Protein AF-A0A3R7IC49-F1 (afdb_monomer_lite)

Sequence (212 aa):
MKTRLLNRDTPRKLANRVRDNLGKRVNTLSEIRSRHELPFNGGKGGRMIDGTALDGFPEYIAKQEAVLIGTVENGQLESDAAYYVHSRGEIALGEYDQSEDRFIPKQTVELGSSVMSDTVRALLESGVEVTLSPIGEALSDAVRLSEDDLLGKKQAHVYALREIHGYSRGETATILNVSPSTVDTQLYNARDRKNSAESFVDTLDQIVSDMN

Foldseek 3Di:
DDDPPDPDDDPLRVLVVVLVLLVVLLVLVVVLQVVQPDDPDPDDDADDQCFAWDVGHRCAQVVQLWGFFWWFDPVDPDTWTWIQGLVVLWIFTHDQDPVVSDTDGPGTDDDPGSQVLVRLVVVVVVPTDTDTTLLNSLSVSLVSSPVSVLAPSLLSSLCSCPVRSNHDLVRSCSNRVHDSVSSVVSPVVSVVSSVVSVVVSVVSVVVSVVVD

pLDDT: mean 81.14, std 15.87, range [34.69, 97.31]

Secondary structure (DSSP, 8-state):
----------HHHHHHHHHHHHHHHHHHHHHHHHHT------SS----TTSEETTTEESEEGGGTEEEEEEEE-SSSSEEEEEEETTTTEEEEEEEETTTTEEEEEEEE--S---HHHHHHHHHHTSS-EEEPHHHHHHHHHHHHHHTTSS-HHHHHHHIIIIIS---HHHHHHHTTS-HHHHHHHHHHHHHHHHHHHHHHHHHHHHHHHT-

Structure (mmCIF, N/CA/C/O backbone):
data_AF-A0A3R7IC49-F1
#
_entry.id   AF-A0A3R7IC49-F1
#
loop_
_atom_site.group_PDB
_atom_site.id
_atom_site.type_symbol
_atom_site.label_atom_id
_atom_site.label_alt_id
_atom_site.label_comp_id
_atom_site.label_asym_id
_atom_site.label_entity_id
_atom_site.label_seq_id
_atom_site.pdbx_PDB_ins_code
_atom_site.Cartn_x
_atom_site.Cartn_y
_atom_site.Cartn_z
_atom_site.occupancy
_atom_site.B_iso_or_equiv
_atom_site.auth_seq_id
_atom_site.auth_comp_id
_atom_site.auth_asym_id
_atom_site.auth_atom_id
_atom_site.pdbx_PDB_model_num
ATOM 1 N N . MET A 1 1 ? 51.033 -19.132 -8.016 1.00 35.75 1 MET A N 1
ATOM 2 C CA . MET A 1 1 ? 50.014 -18.107 -8.340 1.00 35.75 1 MET A CA 1
ATOM 3 C C . MET A 1 1 ? 48.867 -18.785 -9.081 1.00 35.75 1 MET A C 1
ATOM 5 O O . MET A 1 1 ? 49.084 -19.254 -10.186 1.00 35.75 1 MET A O 1
ATOM 9 N N . LYS A 1 2 ? 47.686 -18.927 -8.460 1.00 36.06 2 LYS A N 1
ATOM 10 C CA . LYS A 1 2 ? 46.476 -19.445 -9.123 1.00 36.06 2 LYS A CA 1
ATOM 11 C C . LYS A 1 2 ? 45.690 -18.260 -9.680 1.00 36.06 2 LYS A C 1
ATOM 13 O O . LYS A 1 2 ? 45.038 -17.545 -8.925 1.00 36.06 2 LYS A O 1
ATOM 18 N N . THR A 1 3 ? 45.771 -18.044 -10.984 1.00 41.25 3 THR A N 1
ATOM 19 C CA . THR A 1 3 ? 44.903 -17.123 -11.720 1.00 41.25 3 THR A CA 1
ATOM 20 C C . THR A 1 3 ? 43.480 -17.682 -11.676 1.00 41.25 3 THR A C 1
ATOM 22 O O . THR A 1 3 ? 43.198 -18.725 -12.262 1.00 41.25 3 THR A O 1
ATOM 25 N N . ARG A 1 4 ? 42.579 -17.028 -10.932 1.00 40.25 4 ARG A N 1
ATOM 26 C CA . ARG A 1 4 ? 41.138 -17.306 -11.010 1.00 40.25 4 ARG A CA 1
ATOM 27 C C . ARG A 1 4 ? 40.669 -16.905 -12.410 1.00 40.25 4 ARG A C 1
ATOM 29 O O . ARG A 1 4 ? 40.640 -15.720 -12.729 1.00 40.25 4 ARG A O 1
ATOM 36 N N . LEU A 1 5 ? 40.324 -17.887 -13.238 1.00 40.34 5 LEU A N 1
ATOM 37 C CA . LEU A 1 5 ? 39.571 -17.672 -14.470 1.00 40.34 5 LEU A CA 1
ATOM 38 C C . LEU A 1 5 ? 38.201 -17.105 -14.076 1.00 40.34 5 LEU A C 1
ATOM 40 O O . LEU A 1 5 ? 37.352 -17.834 -13.568 1.00 40.34 5 LEU A O 1
ATOM 44 N N . LEU A 1 6 ? 38.003 -15.796 -14.258 1.00 46.06 6 LEU A N 1
ATOM 45 C CA . LEU A 1 6 ? 36.659 -15.228 -14.279 1.00 46.06 6 LEU A CA 1
ATOM 46 C C . LEU A 1 6 ? 35.892 -15.935 -15.395 1.00 46.06 6 LEU A C 1
ATOM 48 O O . LEU A 1 6 ? 36.318 -15.917 -16.550 1.00 46.06 6 LEU A O 1
ATOM 52 N N . ASN A 1 7 ? 34.773 -16.550 -15.032 1.00 47.38 7 ASN A N 1
ATOM 53 C CA . ASN A 1 7 ? 33.815 -17.129 -15.957 1.00 47.38 7 ASN A CA 1
ATOM 54 C C . ASN A 1 7 ? 33.238 -15.984 -16.813 1.00 47.38 7 ASN A C 1
ATOM 56 O O . ASN A 1 7 ? 32.282 -15.321 -16.418 1.00 47.38 7 ASN A O 1
ATOM 60 N N . ARG A 1 8 ? 33.902 -15.650 -17.926 1.00 51.66 8 ARG A N 1
ATOM 61 C CA . ARG A 1 8 ? 33.440 -14.629 -18.869 1.00 51.66 8 ARG A CA 1
ATOM 62 C C . ARG A 1 8 ? 32.312 -15.244 -19.682 1.00 51.66 8 ARG A C 1
ATOM 64 O O . ARG A 1 8 ? 32.563 -15.942 -20.662 1.00 51.66 8 ARG A O 1
ATOM 71 N N . ASP A 1 9 ? 31.074 -15.001 -19.264 1.00 58.50 9 ASP A N 1
ATOM 72 C CA . ASP A 1 9 ? 29.928 -15.233 -20.134 1.00 58.50 9 ASP A CA 1
ATOM 73 C C . ASP A 1 9 ? 30.170 -14.499 -21.461 1.00 58.50 9 ASP A C 1
ATOM 75 O O . ASP A 1 9 ? 30.505 -13.314 -21.486 1.00 58.50 9 ASP A O 1
ATOM 79 N N . THR A 1 10 ? 30.038 -15.212 -22.579 1.00 71.56 10 THR A N 1
ATOM 80 C CA . THR A 1 10 ? 30.044 -14.593 -23.911 1.00 71.56 10 THR A CA 1
ATOM 81 C C . THR A 1 10 ? 28.988 -13.481 -23.955 1.00 71.56 10 THR A C 1
ATOM 83 O O . THR A 1 10 ? 27.918 -13.695 -23.377 1.00 71.56 10 THR A O 1
ATOM 86 N N . PRO A 1 11 ? 29.202 -12.362 -24.674 1.00 69.50 11 PRO A N 1
ATOM 87 C CA . PRO A 1 11 ? 28.242 -11.254 -24.748 1.00 69.50 11 PRO A CA 1
ATOM 88 C C . PRO A 1 11 ? 26.792 -11.697 -25.009 1.00 69.50 11 PRO A C 1
ATOM 90 O O . PRO A 1 11 ? 25.877 -11.202 -24.363 1.00 69.50 11 PRO A O 1
ATOM 93 N N . ARG A 1 12 ? 26.593 -12.729 -25.843 1.00 69.25 12 ARG A N 1
ATOM 94 C CA . ARG A 1 12 ? 25.286 -13.360 -26.108 1.00 69.25 12 ARG A CA 1
ATOM 95 C C . ARG A 1 12 ? 24.639 -14.004 -24.870 1.00 69.25 12 ARG A C 1
ATOM 97 O O . ARG A 1 12 ? 23.450 -13.839 -24.640 1.00 69.25 12 ARG A O 1
ATOM 104 N N . LYS A 1 13 ? 25.411 -14.727 -24.051 1.00 75.12 13 LYS A N 1
ATOM 105 C CA . LYS A 1 13 ? 24.922 -15.344 -22.800 1.00 75.12 13 LYS A CA 1
ATOM 106 C C . LYS A 1 13 ? 24.562 -14.291 -21.757 1.00 75.12 13 LYS A C 1
ATOM 108 O O . LYS A 1 13 ? 23.577 -14.463 -21.047 1.00 75.12 13 LYS A O 1
ATOM 113 N N . LEU A 1 14 ? 25.347 -13.216 -21.678 1.00 74.19 14 LEU A N 1
ATOM 114 C CA . LEU A 1 14 ? 25.054 -12.100 -20.786 1.00 74.19 14 LEU A CA 1
ATOM 115 C C . LEU A 1 14 ? 23.786 -11.361 -21.234 1.00 74.19 14 LEU A C 1
ATOM 117 O O . LEU A 1 14 ? 22.898 -11.166 -20.412 1.00 74.19 14 LEU A O 1
ATOM 121 N N . ALA A 1 15 ? 23.665 -1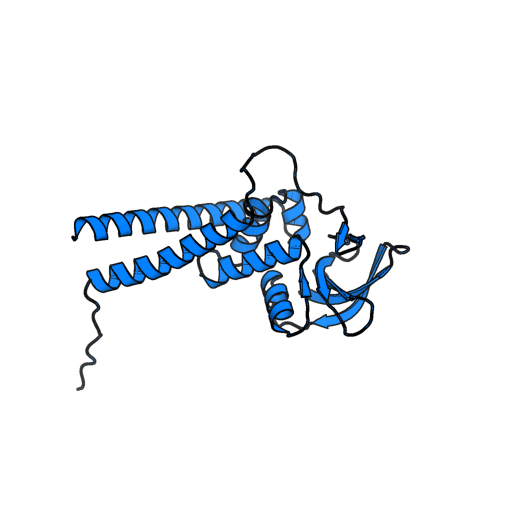1.037 -22.526 1.00 70.69 15 ALA A N 1
ATOM 122 C CA . ALA A 1 15 ? 22.476 -10.403 -23.096 1.00 70.69 15 ALA A CA 1
ATOM 123 C C . ALA A 1 15 ? 21.211 -11.241 -22.856 1.00 70.69 15 ALA A C 1
ATOM 125 O O . ALA A 1 15 ? 20.232 -10.717 -22.335 1.00 70.69 15 ALA A O 1
ATOM 126 N N . ASN A 1 16 ? 21.262 -12.554 -23.111 1.00 75.69 16 ASN A N 1
ATOM 127 C CA . ASN A 1 16 ? 20.138 -13.451 -22.835 1.00 75.69 16 ASN A CA 1
ATOM 128 C C . ASN A 1 16 ? 19.780 -13.489 -21.344 1.00 75.69 16 ASN A C 1
ATOM 130 O O . ASN A 1 16 ? 18.611 -13.393 -21.002 1.00 75.69 16 ASN A O 1
ATOM 134 N N . ARG A 1 17 ? 20.764 -13.567 -20.436 1.00 78.75 17 ARG A N 1
ATOM 135 C CA . ARG A 1 17 ? 20.490 -13.578 -18.988 1.00 78.75 17 ARG A CA 1
ATOM 136 C C . ARG A 1 17 ? 19.849 -12.272 -18.513 1.00 78.75 17 ARG A C 1
ATOM 138 O O . ARG A 1 17 ? 18.953 -12.305 -17.674 1.00 78.75 17 ARG A O 1
ATOM 145 N N . VAL A 1 18 ? 20.328 -11.136 -19.018 1.00 76.12 18 VAL A N 1
ATOM 146 C CA . VAL A 1 18 ? 19.780 -9.812 -18.692 1.00 76.12 18 VAL A CA 1
ATOM 147 C C . VAL A 1 18 ? 18.357 -9.689 -19.236 1.00 76.12 18 VAL A C 1
ATOM 149 O O . VAL A 1 18 ? 17.463 -9.327 -18.476 1.00 76.12 18 VAL A O 1
ATOM 152 N N . ARG A 1 19 ? 18.136 -10.075 -20.498 1.00 78.00 19 ARG A N 1
ATOM 153 C CA . ARG A 1 19 ? 16.814 -10.128 -21.132 1.00 78.00 19 ARG A CA 1
ATOM 154 C C . ARG A 1 19 ? 15.847 -11.000 -20.339 1.00 78.00 19 ARG A C 1
ATOM 156 O O . ARG A 1 19 ? 14.757 -10.554 -20.019 1.00 78.00 19 ARG A O 1
ATOM 163 N N . ASP A 1 20 ? 16.253 -12.209 -19.966 1.00 80.06 20 ASP A N 1
ATOM 164 C CA . ASP A 1 20 ? 15.386 -13.143 -19.248 1.00 80.06 20 ASP A CA 1
ATOM 165 C C . ASP A 1 20 ? 15.043 -12.639 -17.833 1.00 80.06 20 ASP A C 1
ATOM 167 O O . ASP A 1 20 ? 13.954 -12.909 -17.333 1.00 80.06 20 ASP A O 1
ATOM 171 N N . ASN A 1 21 ? 15.945 -11.904 -17.169 1.00 76.69 21 ASN A N 1
ATOM 172 C CA . ASN A 1 21 ? 15.674 -11.325 -15.849 1.00 76.69 21 ASN A CA 1
ATOM 173 C C . ASN A 1 21 ? 14.744 -10.105 -15.951 1.00 76.69 21 ASN A C 1
ATOM 175 O O . ASN A 1 21 ? 13.697 -10.084 -15.314 1.00 76.69 21 ASN A O 1
ATOM 179 N N . LEU A 1 22 ? 15.068 -9.126 -16.800 1.00 73.62 22 LEU A N 1
ATOM 180 C CA . LEU A 1 22 ? 14.220 -7.944 -16.998 1.00 73.62 22 LEU A CA 1
ATOM 181 C C . LEU A 1 22 ? 12.862 -8.288 -17.619 1.00 73.62 22 LEU A C 1
ATOM 183 O O . LEU A 1 22 ? 11.852 -7.742 -17.186 1.00 73.62 22 LEU A O 1
ATOM 187 N N . GLY A 1 23 ? 12.818 -9.235 -18.556 1.00 73.56 23 GLY A N 1
ATOM 188 C CA . GLY A 1 23 ? 11.579 -9.724 -19.157 1.00 73.56 23 GLY A CA 1
ATOM 189 C C . GLY A 1 23 ? 10.636 -10.338 -18.122 1.00 73.56 23 GLY A C 1
ATOM 190 O O . GLY A 1 23 ? 9.445 -10.049 -18.142 1.00 73.56 23 GLY A O 1
ATOM 191 N N . LYS A 1 24 ? 11.155 -11.096 -17.143 1.00 79.00 24 LYS A N 1
ATOM 192 C CA . LYS A 1 24 ? 10.340 -11.581 -16.012 1.00 79.00 24 LYS A CA 1
ATOM 193 C C . LYS A 1 24 ? 9.734 -10.433 -15.208 1.00 79.00 24 LYS A C 1
ATOM 195 O O . LYS A 1 24 ? 8.542 -10.465 -14.937 1.00 79.00 24 LYS A O 1
ATOM 200 N N . ARG A 1 25 ? 10.523 -9.402 -14.893 1.00 75.19 25 ARG A N 1
ATOM 201 C CA . ARG A 1 25 ? 10.068 -8.233 -14.117 1.00 75.19 25 ARG A CA 1
ATOM 202 C C . ARG A 1 25 ? 8.964 -7.454 -14.846 1.00 75.19 25 ARG A C 1
ATOM 204 O O . ARG A 1 25 ? 7.961 -7.072 -14.245 1.00 75.19 25 ARG A O 1
ATOM 211 N N . VAL A 1 26 ? 9.127 -7.239 -16.153 1.00 74.00 26 VAL A N 1
ATOM 212 C CA . VAL A 1 26 ? 8.114 -6.583 -17.004 1.00 74.00 26 VAL A CA 1
ATOM 213 C C . VAL A 1 26 ? 6.862 -7.461 -17.159 1.00 74.00 26 VAL A C 1
ATOM 215 O O . VAL A 1 26 ? 5.738 -6.948 -17.160 1.00 74.00 26 VAL A O 1
ATOM 218 N N . ASN A 1 27 ? 7.021 -8.785 -17.198 1.00 76.56 27 ASN A N 1
ATOM 219 C CA . ASN A 1 27 ? 5.890 -9.710 -17.181 1.00 76.56 27 ASN A CA 1
ATOM 220 C C . ASN A 1 27 ? 5.122 -9.655 -15.856 1.00 76.56 27 ASN A C 1
ATOM 222 O O . ASN A 1 27 ? 3.901 -9.568 -15.907 1.00 76.56 27 ASN A O 1
ATOM 226 N N . THR A 1 28 ? 5.789 -9.594 -14.695 1.00 75.75 28 THR A N 1
ATOM 227 C CA . THR A 1 28 ? 5.118 -9.429 -13.390 1.00 75.75 28 THR A CA 1
ATOM 228 C C . THR A 1 28 ? 4.197 -8.203 -13.385 1.00 75.75 28 THR A C 1
ATOM 230 O O . THR A 1 28 ? 3.047 -8.290 -12.954 1.00 75.75 28 THR A O 1
ATOM 233 N N . LEU A 1 29 ? 4.658 -7.063 -13.919 1.00 70.88 29 LEU A N 1
ATOM 234 C CA . LEU A 1 29 ? 3.824 -5.864 -14.094 1.00 70.88 29 LEU A CA 1
ATOM 235 C C . LEU A 1 29 ? 2.596 -6.131 -14.968 1.00 70.88 29 LEU A C 1
ATOM 237 O O . LEU A 1 29 ? 1.486 -5.713 -14.633 1.00 70.88 29 LEU A O 1
ATOM 241 N N . SER A 1 30 ? 2.809 -6.796 -16.101 1.00 73.50 30 SER A N 1
ATOM 242 C CA . SER A 1 30 ? 1.756 -7.097 -17.070 1.00 73.50 30 SER A CA 1
ATOM 243 C C . SER A 1 30 ? 0.713 -8.053 -16.486 1.00 73.50 30 SER A C 1
ATOM 245 O O . SER A 1 30 ? -0.480 -7.822 -16.655 1.00 73.50 30 SER A O 1
ATOM 247 N N . GLU A 1 31 ? 1.147 -9.064 -15.731 1.00 77.94 31 GLU A N 1
ATOM 248 C CA . GLU A 1 31 ? 0.301 -10.026 -15.016 1.00 77.94 31 GLU A CA 1
ATOM 249 C C . GLU A 1 31 ? -0.491 -9.399 -13.863 1.00 77.94 31 GLU A C 1
ATOM 251 O O . GLU A 1 31 ? -1.629 -9.786 -13.597 1.00 77.94 31 GLU A O 1
ATOM 256 N N . ILE A 1 32 ? 0.101 -8.460 -13.118 1.00 73.88 32 ILE A N 1
ATOM 257 C CA . ILE A 1 32 ? -0.632 -7.722 -12.080 1.00 73.88 32 ILE A CA 1
ATOM 258 C C . ILE A 1 32 ? -1.707 -6.851 -12.736 1.00 73.88 32 ILE A C 1
ATOM 260 O O . ILE A 1 32 ? -2.853 -6.844 -12.291 1.00 73.88 32 ILE A O 1
ATOM 264 N N . ARG A 1 33 ? -1.362 -6.153 -13.823 1.00 65.88 33 ARG A N 1
ATOM 265 C CA . ARG A 1 33 ? -2.292 -5.265 -14.525 1.00 65.88 33 ARG A CA 1
ATOM 266 C C . ARG A 1 33 ? -3.429 -6.023 -15.210 1.00 65.88 33 ARG A C 1
ATOM 268 O O . ARG A 1 33 ? -4.559 -5.552 -15.170 1.00 65.88 33 ARG A O 1
ATOM 275 N N . SER A 1 34 ? -3.149 -7.174 -15.824 1.00 69.25 34 SER A N 1
ATOM 276 C CA . SER A 1 34 ? -4.177 -7.991 -16.481 1.00 69.25 34 SER A CA 1
ATOM 277 C C . SER A 1 34 ? -5.181 -8.573 -15.489 1.00 69.25 34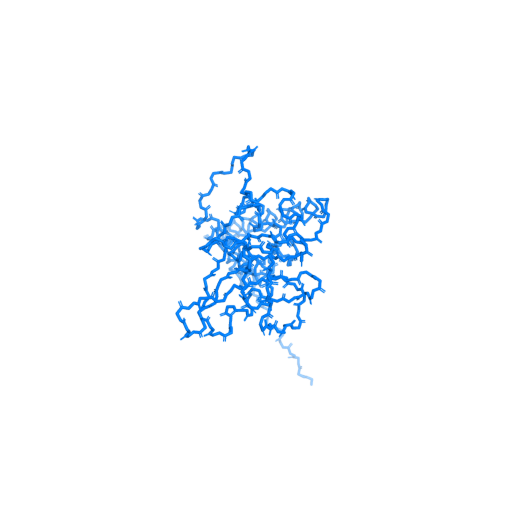 SER A C 1
ATOM 279 O O . SER A 1 34 ? -6.352 -8.692 -15.821 1.00 69.25 34 SER A O 1
ATOM 281 N N . ARG A 1 35 ? -4.759 -8.870 -14.252 1.00 68.69 35 ARG A N 1
ATOM 282 C CA . ARG A 1 35 ? -5.670 -9.301 -13.178 1.00 68.69 35 ARG A CA 1
ATOM 283 C C . ARG A 1 35 ? -6.673 -8.230 -12.754 1.00 68.69 35 ARG A C 1
ATOM 285 O O . ARG A 1 35 ? -7.734 -8.577 -12.254 1.00 68.69 35 ARG A O 1
ATOM 292 N N . HIS A 1 36 ? -6.350 -6.958 -12.962 1.00 61.62 36 HIS A N 1
ATOM 293 C CA . HIS A 1 36 ? -7.128 -5.830 -12.457 1.00 61.62 36 HIS A CA 1
ATOM 294 C C . HIS A 1 36 ? -7.816 -5.038 -13.570 1.00 61.62 36 HIS A C 1
ATOM 296 O O . HIS A 1 36 ? -8.013 -3.850 -13.362 1.00 61.62 36 HIS A O 1
ATOM 302 N N . GLU A 1 37 ? -8.132 -5.647 -14.731 1.00 45.53 37 GLU A N 1
ATOM 303 C CA . GLU A 1 37 ? -8.718 -5.007 -15.932 1.00 45.53 37 GLU A CA 1
ATOM 304 C C . GLU A 1 37 ? -9.521 -3.725 -15.636 1.00 45.53 37 GLU A C 1
ATOM 306 O O . GLU A 1 37 ? -10.741 -3.729 -15.487 1.00 45.53 37 GLU A O 1
ATOM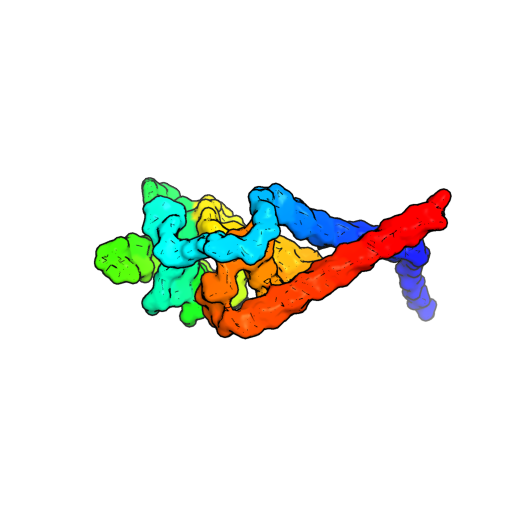 311 N N . LEU A 1 38 ? -8.822 -2.591 -15.583 1.00 45.84 38 LEU A N 1
ATOM 312 C CA . LEU A 1 38 ? -9.428 -1.278 -15.505 1.00 45.84 38 LEU A CA 1
ATOM 313 C C . LEU A 1 38 ? -9.010 -0.538 -16.770 1.00 45.84 38 LEU A C 1
ATOM 315 O O . LEU A 1 38 ? -7.811 -0.301 -16.984 1.00 45.84 38 LEU A O 1
ATOM 319 N N . PRO A 1 39 ? -9.965 -0.173 -17.648 1.00 38.97 39 PRO A N 1
ATOM 320 C CA . PRO A 1 39 ? -9.665 0.751 -18.718 1.00 38.97 39 PRO A CA 1
ATOM 321 C C . PRO A 1 39 ? -9.169 2.037 -18.066 1.00 38.97 39 PRO A C 1
ATOM 323 O O . PRO A 1 39 ? -9.840 2.643 -17.231 1.00 38.97 39 PRO A O 1
ATOM 326 N N . PHE A 1 40 ? -7.954 2.422 -18.438 1.00 39.41 40 PHE A N 1
ATOM 327 C CA . PHE A 1 40 ? -7.307 3.642 -17.996 1.00 39.41 40 PHE A CA 1
ATOM 328 C C . PHE A 1 40 ? -8.111 4.833 -18.532 1.00 39.41 40 PHE A C 1
ATOM 330 O O . PHE A 1 40 ? -7.835 5.351 -19.610 1.00 39.41 40 PHE A O 1
ATOM 337 N N . ASN A 1 41 ? -9.150 5.243 -17.809 1.00 34.94 41 ASN A N 1
ATOM 338 C CA . ASN A 1 41 ? -9.886 6.460 -18.092 1.00 34.94 41 ASN A CA 1
ATOM 339 C C . ASN A 1 41 ? -9.427 7.485 -17.062 1.00 34.94 41 ASN A C 1
ATOM 341 O O . ASN A 1 41 ? -9.728 7.369 -15.877 1.00 34.94 41 ASN A O 1
ATOM 345 N N . GLY A 1 42 ? -8.666 8.485 -17.506 1.00 37.84 42 GLY A N 1
ATOM 346 C CA . GLY A 1 42 ? -8.245 9.632 -16.696 1.00 37.84 42 GLY A CA 1
ATOM 347 C C . GLY A 1 42 ? -9.417 10.540 -16.295 1.00 37.84 42 GLY A C 1
ATOM 348 O O . GLY A 1 42 ? -9.358 11.749 -16.499 1.00 37.84 42 GLY A O 1
ATOM 349 N N . GLY A 1 43 ? -10.497 9.972 -15.754 1.00 34.69 43 GLY A N 1
ATOM 350 C CA . GLY A 1 43 ? -11.773 10.627 -15.509 1.00 34.69 43 GLY A CA 1
ATOM 351 C C . GLY A 1 43 ? -12.376 10.244 -14.159 1.00 34.69 43 GLY A C 1
ATOM 352 O O . GLY A 1 43 ? -13.090 9.261 -14.056 1.00 34.69 43 GLY A O 1
ATOM 353 N N . LYS A 1 44 ? -12.110 11.078 -13.147 1.00 36.38 44 LYS A N 1
ATOM 354 C CA . LYS A 1 44 ? -13.028 11.520 -12.070 1.00 36.38 44 LYS A CA 1
ATOM 355 C C . LYS A 1 44 ? -13.942 10.505 -11.336 1.00 36.38 44 LYS A C 1
ATOM 357 O O . LYS A 1 44 ? -14.936 10.935 -10.762 1.00 36.38 44 LYS A O 1
ATOM 362 N N . GLY A 1 45 ? -13.599 9.224 -11.256 1.00 39.75 45 GLY A N 1
ATOM 363 C CA . GLY A 1 45 ? -14.272 8.256 -10.377 1.00 39.75 45 GLY A CA 1
ATOM 364 C C . GLY A 1 45 ? -13.258 7.482 -9.543 1.00 39.75 45 GLY A C 1
ATOM 365 O O . GLY A 1 45 ? -12.972 6.337 -9.861 1.00 39.75 45 GLY A O 1
ATOM 366 N N . GLY A 1 46 ? -12.645 8.133 -8.550 1.00 47.75 46 GLY A N 1
ATOM 367 C CA . GLY A 1 46 ? -11.754 7.455 -7.602 1.00 47.75 46 GLY A CA 1
ATOM 368 C C . GLY A 1 46 ? -12.551 6.554 -6.658 1.00 47.75 46 GLY A C 1
ATOM 369 O O . GLY A 1 46 ? -13.690 6.875 -6.316 1.00 47.75 46 GLY A O 1
ATOM 370 N N . ARG A 1 47 ? -11.967 5.419 -6.268 1.00 55.09 47 ARG A N 1
ATOM 371 C CA . ARG A 1 47 ? -12.508 4.538 -5.227 1.00 55.09 47 ARG A CA 1
ATOM 372 C C . ARG A 1 47 ? -12.418 5.269 -3.882 1.00 55.09 47 ARG A C 1
ATOM 374 O O . ARG A 1 47 ? -11.310 5.484 -3.404 1.00 55.09 47 ARG A O 1
ATOM 381 N N . MET A 1 48 ? -13.558 5.665 -3.310 1.00 56.41 48 MET A N 1
ATOM 382 C CA . MET A 1 48 ? -13.585 6.478 -2.088 1.00 56.41 48 MET A CA 1
ATOM 383 C C . MET A 1 48 ? -13.101 5.673 -0.877 1.00 56.41 48 MET A C 1
ATOM 385 O O . MET A 1 48 ? -13.656 4.622 -0.577 1.00 56.41 48 MET A O 1
ATOM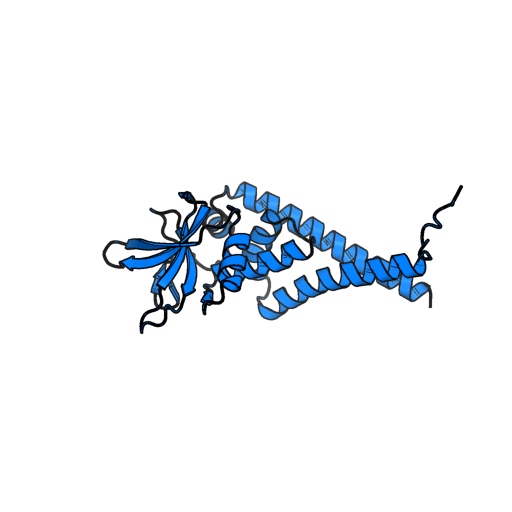 389 N N . ILE A 1 49 ? -12.096 6.185 -0.160 1.00 66.69 49 ILE A N 1
ATOM 390 C CA . ILE A 1 49 ? -11.587 5.570 1.086 1.00 66.69 49 ILE A CA 1
ATOM 391 C C . ILE A 1 49 ? -12.452 5.883 2.320 1.00 66.69 49 ILE A C 1
ATOM 393 O O . ILE A 1 49 ? -12.091 5.502 3.429 1.00 66.69 49 ILE A O 1
ATOM 397 N N . ASP A 1 50 ? -13.553 6.621 2.151 1.00 59.41 50 ASP A N 1
ATOM 398 C CA . ASP A 1 50 ? -14.555 6.867 3.200 1.00 59.41 50 ASP A CA 1
ATOM 399 C C . ASP A 1 50 ? -15.616 5.751 3.275 1.00 59.41 50 ASP A C 1
ATOM 401 O O . ASP A 1 50 ? -16.570 5.844 4.049 1.00 59.41 50 ASP A O 1
ATOM 405 N N . GLY A 1 51 ? -15.450 4.705 2.460 1.00 73.50 51 GLY A N 1
ATOM 406 C CA . GLY A 1 51 ? -16.310 3.537 2.419 1.00 73.50 51 GLY A CA 1
ATOM 407 C C . GLY A 1 51 ? -15.941 2.466 3.443 1.00 73.50 51 GLY A C 1
ATOM 408 O O . GLY A 1 51 ? -15.007 2.586 4.243 1.00 73.50 51 GLY A O 1
ATOM 409 N N . THR A 1 52 ? -16.702 1.378 3.389 1.00 79.44 52 THR A N 1
ATOM 410 C CA . THR A 1 52 ? -16.439 0.164 4.151 1.00 79.44 52 THR A CA 1
ATOM 411 C C . THR A 1 52 ? -16.072 -0.987 3.218 1.00 79.44 52 THR A C 1
ATOM 413 O O . THR A 1 52 ? -16.572 -1.086 2.097 1.00 79.44 52 THR A O 1
ATOM 416 N N . ALA A 1 53 ? -15.209 -1.877 3.696 1.00 81.06 53 ALA A N 1
ATOM 417 C CA . ALA A 1 53 ? -14.825 -3.119 3.041 1.00 81.06 53 ALA A CA 1
ATOM 418 C C . ALA A 1 53 ? -14.938 -4.283 4.034 1.00 81.06 53 ALA A C 1
ATOM 420 O O . ALA A 1 53 ? -15.058 -4.052 5.233 1.00 81.06 53 ALA A O 1
ATOM 421 N N . LEU A 1 54 ? -14.913 -5.521 3.522 1.00 81.25 54 LEU A N 1
ATOM 422 C CA . LEU A 1 54 ? -14.919 -6.764 4.310 1.00 81.25 54 LEU A CA 1
ATOM 423 C C . LEU A 1 54 ? -15.945 -6.736 5.456 1.00 81.25 54 LEU A C 1
ATOM 425 O O . LEU A 1 54 ? -15.599 -6.502 6.604 1.00 81.25 54 LEU A O 1
ATOM 429 N N . ASP A 1 55 ? -17.223 -6.917 5.128 1.00 76.81 55 ASP A N 1
ATOM 430 C CA . ASP A 1 55 ? -18.313 -6.973 6.117 1.00 76.81 55 ASP A CA 1
ATOM 431 C C . ASP A 1 55 ? -18.538 -5.690 6.938 1.00 76.81 55 ASP A C 1
ATOM 433 O O . ASP A 1 55 ? -19.144 -5.705 8.008 1.00 76.81 55 ASP A O 1
ATOM 437 N N . GLY A 1 56 ? -18.142 -4.537 6.392 1.00 82.00 56 GLY A N 1
ATOM 438 C CA . GLY A 1 56 ? -18.528 -3.231 6.931 1.00 82.00 56 GLY A CA 1
ATOM 439 C C . GLY A 1 56 ? -17.452 -2.529 7.759 1.00 82.00 56 GLY A C 1
ATOM 440 O O . GLY A 1 56 ? -17.752 -1.513 8.386 1.00 82.00 56 GLY A O 1
ATOM 441 N N . PHE A 1 57 ? -16.208 -3.010 7.739 1.00 88.56 57 PHE A N 1
ATOM 442 C CA . PHE A 1 57 ? -15.083 -2.316 8.362 1.00 88.56 57 PHE A CA 1
ATOM 443 C C . PHE A 1 57 ? -14.681 -1.069 7.556 1.00 88.56 57 PHE A C 1
ATOM 445 O O . PHE A 1 57 ? -14.533 -1.160 6.336 1.00 88.56 57 PHE A O 1
ATOM 452 N N . PRO A 1 58 ? -14.477 0.103 8.186 1.00 91.44 58 PRO A N 1
ATOM 453 C CA . PRO A 1 58 ? -14.007 1.291 7.476 1.00 91.44 58 PRO A CA 1
ATOM 454 C C . PRO A 1 58 ? -12.639 1.063 6.842 1.00 91.44 58 PRO A C 1
ATOM 456 O O . PRO A 1 58 ? -11.720 0.587 7.509 1.00 91.44 58 PRO A O 1
ATOM 459 N N . GLU A 1 59 ? -12.458 1.468 5.587 1.00 92.25 59 GLU A N 1
ATOM 460 C CA . GLU A 1 59 ? -11.148 1.351 4.934 1.00 92.25 59 GLU A CA 1
ATOM 461 C C . GLU A 1 59 ? -10.080 2.239 5.599 1.00 92.25 59 GLU A C 1
ATOM 463 O O . GLU A 1 59 ? -8.895 1.892 5.621 1.00 92.25 59 GLU A O 1
ATOM 468 N N . TYR A 1 60 ? -10.502 3.358 6.197 1.00 93.44 60 TYR A N 1
ATOM 469 C CA . TYR A 1 60 ? -9.636 4.283 6.919 1.00 93.44 60 TYR A CA 1
ATOM 470 C C . TYR A 1 60 ? -10.315 4.872 8.163 1.00 93.44 60 TYR A C 1
ATOM 472 O O . TYR A 1 60 ? -11.419 5.406 8.089 1.00 93.44 60 TYR A O 1
ATOM 480 N N . ILE A 1 61 ? -9.615 4.851 9.302 1.00 93.50 61 ILE A N 1
ATOM 481 C CA . ILE A 1 61 ? -10.063 5.458 10.564 1.00 93.50 61 ILE A CA 1
ATOM 482 C C . ILE A 1 61 ? -9.182 6.671 10.860 1.00 93.50 61 ILE A C 1
ATOM 484 O O . ILE A 1 61 ? -8.077 6.551 11.395 1.00 93.50 61 ILE A O 1
ATOM 488 N N . ALA A 1 62 ? -9.689 7.861 10.535 1.00 90.62 62 ALA A N 1
ATOM 489 C CA . ALA A 1 62 ? -8.920 9.106 10.580 1.00 90.62 62 ALA A CA 1
ATOM 490 C C . ALA A 1 62 ? -8.349 9.429 11.967 1.00 90.62 62 ALA A C 1
ATOM 492 O O . ALA A 1 62 ? -7.184 9.798 12.084 1.00 90.62 62 ALA A O 1
ATOM 493 N N . LYS A 1 63 ? -9.138 9.236 13.033 1.00 91.25 63 LYS A N 1
ATOM 494 C CA . LYS A 1 63 ? -8.710 9.518 14.419 1.00 91.25 63 LYS A CA 1
ATOM 495 C C . LYS A 1 63 ? -7.520 8.668 14.868 1.00 91.25 63 LYS A C 1
ATOM 497 O O . LYS A 1 63 ? -6.834 9.039 15.815 1.00 91.25 63 LYS A O 1
ATOM 502 N N . GLN A 1 64 ? -7.318 7.517 14.231 1.00 93.12 64 GLN A N 1
ATOM 503 C CA . GLN A 1 64 ? -6.279 6.551 14.582 1.00 93.12 64 GLN A CA 1
ATOM 504 C C . GLN A 1 64 ? -5.212 6.419 13.494 1.00 93.12 64 GLN A C 1
ATOM 506 O O . GLN A 1 64 ? -4.273 5.648 13.678 1.00 93.12 64 GLN A O 1
ATOM 511 N N . GLU A 1 65 ? -5.353 7.148 12.381 1.00 93.44 65 GLU A N 1
ATOM 512 C CA . GLU A 1 65 ? -4.531 6.992 11.178 1.00 93.44 65 GLU A CA 1
ATOM 513 C C . GLU A 1 65 ? -4.385 5.509 10.793 1.00 93.44 65 GLU A C 1
ATOM 515 O O . GLU A 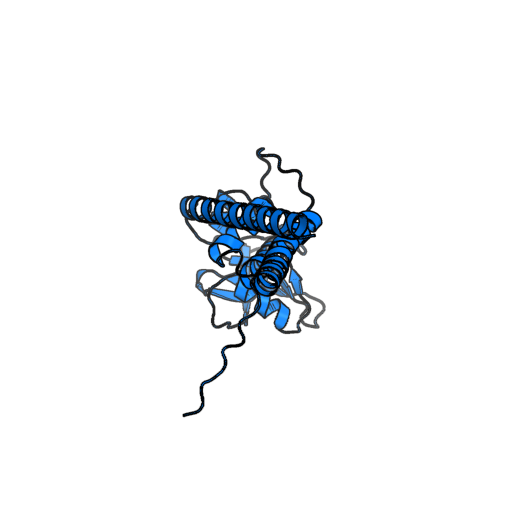1 65 ? -3.290 5.024 10.498 1.00 93.44 65 GLU A O 1
ATOM 520 N N . ALA A 1 66 ? -5.493 4.769 10.882 1.00 94.75 66 ALA A N 1
ATOM 521 C CA . ALA A 1 66 ? -5.505 3.326 10.709 1.00 94.75 66 ALA A CA 1
ATOM 522 C C . ALA A 1 66 ? -6.085 2.964 9.342 1.00 94.75 66 ALA A C 1
ATOM 524 O O . ALA A 1 66 ? -7.135 3.475 8.962 1.00 94.75 66 ALA A O 1
ATOM 525 N N . VAL A 1 67 ? -5.403 2.084 8.617 1.00 95.62 67 VAL A N 1
ATOM 526 C CA . VAL A 1 67 ? -5.777 1.631 7.274 1.00 95.62 67 VAL A CA 1
ATOM 527 C C . VAL A 1 67 ? -6.124 0.153 7.329 1.00 95.62 67 VAL A C 1
ATOM 529 O O . VAL A 1 67 ? -5.303 -0.645 7.785 1.00 95.62 67 VAL A O 1
ATOM 532 N N . LEU A 1 68 ? -7.316 -0.220 6.867 1.00 95.12 68 LEU A N 1
ATOM 533 C CA . LEU A 1 68 ? -7.741 -1.616 6.839 1.00 95.12 68 LEU A CA 1
ATOM 534 C C . LEU A 1 68 ? -6.894 -2.385 5.824 1.00 95.12 68 LEU A C 1
ATOM 536 O O . LEU A 1 68 ? -6.929 -2.097 4.628 1.00 95.12 68 LEU A O 1
ATOM 540 N N . ILE A 1 69 ? -6.159 -3.389 6.290 1.00 94.88 69 ILE A N 1
ATOM 541 C CA . ILE A 1 69 ? -5.374 -4.299 5.450 1.00 94.88 69 ILE A CA 1
ATOM 542 C C . ILE A 1 69 ? -6.184 -5.538 5.083 1.00 94.88 69 ILE A C 1
ATOM 544 O O . ILE A 1 69 ? -6.062 -6.042 3.971 1.00 94.88 69 ILE A O 1
ATOM 548 N N . GLY A 1 70 ? -7.017 -6.031 5.993 1.00 93.69 70 GLY A N 1
ATOM 549 C CA . GLY A 1 70 ? -7.785 -7.247 5.771 1.00 93.69 70 GLY A CA 1
ATOM 550 C C . GLY A 1 70 ? -8.509 -7.716 7.020 1.00 93.69 70 GLY A C 1
ATOM 551 O O . GLY A 1 70 ? -8.576 -6.995 8.015 1.00 93.69 70 GLY A O 1
ATOM 552 N N . THR A 1 71 ? -9.005 -8.940 6.974 1.00 93.06 71 THR A N 1
ATOM 553 C CA . THR A 1 71 ? -9.521 -9.680 8.122 1.00 93.06 71 THR A CA 1
ATOM 554 C C . THR A 1 71 ? -8.743 -10.975 8.291 1.00 93.06 71 THR A C 1
ATOM 556 O O . THR A 1 71 ? -8.194 -11.520 7.332 1.00 93.06 71 THR A O 1
ATOM 559 N N . VAL A 1 72 ? -8.659 -11.438 9.531 1.00 89.75 72 VAL A N 1
ATOM 560 C CA . VAL A 1 72 ? -7.929 -12.642 9.917 1.00 89.75 72 VAL A CA 1
ATOM 561 C C . VAL A 1 72 ? -8.898 -13.586 10.609 1.00 89.75 72 VAL A C 1
ATOM 563 O O . VAL A 1 72 ? -9.560 -13.198 11.575 1.00 89.75 72 VAL A O 1
ATOM 566 N N . GLU A 1 73 ? -8.985 -14.827 10.138 1.00 83.56 73 GLU A N 1
ATOM 567 C CA . GLU A 1 73 ? -9.773 -15.845 10.831 1.00 83.56 73 GLU A CA 1
ATOM 568 C C . GLU A 1 73 ? -9.023 -16.324 12.075 1.00 83.56 73 GLU A C 1
ATOM 570 O O . GLU A 1 73 ? -7.926 -16.876 11.985 1.00 83.56 73 GLU A O 1
ATOM 575 N N . ASN A 1 74 ? -9.610 -16.129 13.258 1.00 67.38 74 ASN A N 1
ATOM 576 C CA . ASN A 1 74 ? -8.947 -16.447 14.527 1.00 67.38 74 ASN A CA 1
ATOM 577 C C . ASN A 1 74 ? -9.447 -17.760 15.164 1.00 67.38 74 ASN A C 1
ATOM 579 O O . ASN A 1 74 ? -9.494 -17.905 16.385 1.00 67.38 74 ASN A O 1
ATOM 583 N N . GLY A 1 75 ? -9.895 -18.721 14.345 1.00 60.56 75 GLY A N 1
ATOM 584 C CA . GLY A 1 75 ? -10.434 -20.016 14.798 1.00 60.56 75 GLY A CA 1
ATOM 585 C C . GLY A 1 75 ? -11.729 -19.936 15.629 1.00 60.56 75 GLY A C 1
ATOM 586 O O . GLY A 1 75 ? -12.253 -20.966 16.055 1.00 60.56 75 GLY A O 1
ATOM 587 N N . GLN A 1 76 ? -12.247 -18.728 15.861 1.00 56.56 76 GLN A N 1
ATOM 588 C CA . GLN A 1 76 ? -13.568 -18.434 16.410 1.00 56.56 76 GLN A CA 1
ATOM 589 C C . GLN A 1 76 ? -14.524 -18.053 15.268 1.00 56.56 76 GLN A C 1
ATOM 591 O O . GLN A 1 76 ? -14.087 -17.790 14.154 1.00 56.56 76 GLN A O 1
ATOM 596 N N . LEU A 1 77 ? -15.834 -18.031 15.536 1.00 55.00 77 LEU A N 1
ATOM 597 C CA . LEU A 1 77 ? -16.875 -17.703 14.543 1.00 55.00 77 LEU A CA 1
ATOM 598 C C . LEU A 1 77 ? -16.819 -16.249 14.022 1.00 55.00 77 LEU A C 1
ATOM 600 O O . LEU A 1 77 ? -17.623 -15.894 13.166 1.00 55.00 77 LEU A O 1
ATOM 604 N N . GLU A 1 78 ? -15.906 -15.421 14.533 1.00 66.19 78 GLU A N 1
ATOM 605 C CA . GLU A 1 78 ? -15.732 -14.017 14.158 1.00 66.19 78 GLU A CA 1
ATOM 606 C C . GLU A 1 78 ? -14.293 -13.767 13.684 1.00 66.19 78 GLU A C 1
ATOM 608 O O . GLU A 1 78 ? -13.330 -14.256 14.283 1.00 66.19 78 GLU A O 1
ATOM 613 N N . SER A 1 79 ? -14.153 -13.014 12.591 1.00 79.62 79 SER A N 1
ATOM 614 C CA . SER A 1 79 ? -12.862 -12.594 12.045 1.00 79.62 79 SER A CA 1
ATOM 615 C C . SER A 1 79 ? -12.387 -11.299 12.703 1.00 79.62 79 SER A C 1
ATOM 617 O O . SER A 1 79 ? -13.147 -10.330 12.763 1.00 79.62 79 SER A O 1
ATOM 619 N N . ASP A 1 80 ? -11.122 -11.241 13.122 1.00 90.12 80 ASP A N 1
ATOM 620 C CA . ASP A 1 80 ? -10.520 -10.000 13.614 1.00 90.12 80 ASP A CA 1
ATOM 621 C C . ASP A 1 80 ? -10.153 -9.091 12.429 1.00 90.12 80 ASP A C 1
ATOM 623 O O . ASP A 1 80 ? -9.631 -9.545 11.407 1.00 90.12 80 ASP A O 1
ATOM 627 N N . ALA A 1 81 ? -10.377 -7.785 12.569 1.00 92.62 81 ALA A N 1
ATOM 628 C CA . ALA A 1 81 ? -9.933 -6.799 11.593 1.00 92.62 81 ALA A CA 1
ATOM 629 C C . ALA A 1 81 ? -8.431 -6.531 11.753 1.00 92.62 81 ALA A C 1
ATOM 631 O O . ALA A 1 81 ? -7.939 -6.300 12.861 1.00 92.62 81 ALA A O 1
ATOM 632 N N . ALA A 1 82 ? -7.707 -6.518 10.636 1.00 93.88 82 ALA A N 1
ATOM 633 C CA . ALA A 1 82 ? -6.291 -6.189 10.567 1.00 93.88 82 ALA A CA 1
ATOM 634 C C . ALA A 1 82 ? -6.107 -4.762 10.050 1.00 93.88 82 ALA A C 1
ATOM 636 O O . ALA A 1 82 ? -6.267 -4.495 8.857 1.00 93.88 82 ALA A O 1
ATOM 637 N N . TYR A 1 83 ? -5.717 -3.849 10.936 1.00 94.88 83 TYR A N 1
ATOM 638 C CA . TYR A 1 83 ? -5.431 -2.459 10.592 1.00 94.88 83 TYR A CA 1
ATOM 639 C C . TYR A 1 83 ? -3.940 -2.162 10.687 1.00 94.88 83 TYR A C 1
ATOM 641 O O . TYR A 1 83 ? -3.312 -2.423 11.710 1.00 94.88 83 TYR A O 1
ATOM 649 N N . TYR A 1 84 ? -3.379 -1.531 9.656 1.00 94.62 84 TYR A N 1
ATOM 650 C CA . TYR A 1 84 ? -2.087 -0.868 9.766 1.00 94.62 84 TYR A CA 1
ATOM 651 C C . TYR A 1 84 ? -2.269 0.485 10.448 1.00 94.62 84 TYR A C 1
ATOM 653 O O . TYR A 1 84 ? -3.006 1.333 9.947 1.00 94.62 84 TYR A O 1
ATOM 661 N N . VAL A 1 85 ? -1.588 0.705 11.570 1.00 93.38 85 VAL A N 1
ATOM 662 C CA . VAL A 1 85 ? -1.697 1.939 12.357 1.00 93.38 85 VAL A CA 1
ATOM 663 C C . VAL A 1 85 ? -0.433 2.771 12.161 1.00 93.38 85 VAL A C 1
ATOM 665 O O . VAL A 1 85 ? 0.632 2.414 12.668 1.00 93.38 85 VAL A O 1
ATOM 668 N N . HIS A 1 86 ? -0.540 3.905 11.460 1.00 91.94 86 HIS A N 1
ATOM 669 C CA . HIS A 1 86 ? 0.626 4.724 11.082 1.00 91.94 86 HIS A CA 1
ATOM 670 C C . HIS A 1 86 ? 1.464 5.189 12.270 1.00 91.94 86 HIS A C 1
ATOM 672 O O . HIS A 1 86 ? 2.689 5.099 12.225 1.00 91.94 86 HIS A O 1
ATOM 678 N N . SER A 1 87 ? 0.817 5.613 13.357 1.00 88.69 87 SER A N 1
ATOM 679 C CA . SER A 1 87 ? 1.503 6.049 14.582 1.00 88.69 87 SER A CA 1
ATOM 680 C C . SER A 1 87 ? 2.352 4.957 15.246 1.00 88.69 87 SER A C 1
ATOM 682 O O . SER A 1 87 ? 3.274 5.276 15.996 1.00 88.69 87 SER A O 1
ATOM 684 N N . ARG A 1 88 ? 2.059 3.681 14.967 1.00 87.25 88 ARG A N 1
ATOM 685 C CA . ARG A 1 88 ? 2.798 2.522 15.485 1.00 87.25 88 ARG A CA 1
ATOM 686 C C . ARG A 1 88 ? 3.747 1.914 14.456 1.00 87.25 88 ARG A C 1
ATOM 688 O O . ARG A 1 88 ? 4.729 1.287 14.829 1.00 87.25 88 ARG A O 1
ATOM 695 N N . GLY A 1 89 ? 3.473 2.118 13.169 1.00 89.44 89 GLY A N 1
ATOM 696 C CA . GLY A 1 89 ? 4.251 1.527 12.085 1.00 89.44 89 GLY A CA 1
ATOM 697 C C . GLY A 1 89 ? 4.052 0.016 11.941 1.00 89.44 89 GLY A C 1
ATOM 698 O O . GLY A 1 89 ? 4.938 -0.657 11.425 1.00 89.44 89 GLY A O 1
ATOM 699 N N . GLU A 1 90 ? 2.924 -0.524 12.406 1.00 90.31 90 GLU A N 1
ATOM 700 C CA . GLU A 1 90 ? 2.669 -1.967 12.488 1.00 90.31 90 GLU A CA 1
ATOM 701 C C . GLU A 1 90 ? 1.204 -2.309 12.184 1.00 90.31 90 GLU A C 1
ATOM 703 O O . GLU A 1 90 ? 0.330 -1.435 12.194 1.00 90.31 90 GLU A O 1
ATOM 708 N N . ILE A 1 91 ? 0.938 -3.594 11.927 1.00 91.25 91 ILE A N 1
ATOM 709 C CA . ILE A 1 91 ? -0.427 -4.124 11.831 1.00 91.25 91 ILE A CA 1
ATOM 710 C C . ILE A 1 91 ? -0.888 -4.560 13.219 1.00 91.25 91 ILE A C 1
ATOM 712 O O . ILE A 1 91 ? -0.191 -5.293 13.920 1.00 91.25 91 ILE A O 1
ATOM 716 N N . ALA A 1 92 ? -2.089 -4.139 13.592 1.00 92.25 92 ALA A N 1
ATOM 717 C CA . ALA A 1 92 ? -2.787 -4.602 14.775 1.00 92.25 92 ALA A CA 1
ATOM 718 C C . ALA A 1 92 ? -4.055 -5.363 14.372 1.00 92.25 92 ALA A C 1
ATOM 720 O O . ALA A 1 92 ? -4.768 -4.954 13.455 1.00 92.25 92 ALA A O 1
ATOM 721 N N . LEU A 1 93 ? -4.319 -6.460 15.078 1.00 91.94 93 LEU A N 1
ATOM 722 C CA . LEU A 1 93 ? -5.519 -7.280 14.955 1.00 91.94 93 LEU A CA 1
ATOM 723 C C . LEU A 1 93 ? -6.475 -6.938 16.095 1.00 91.94 93 LEU A C 1
ATOM 725 O O . LEU A 1 93 ? -6.041 -6.778 17.242 1.00 91.94 93 LEU A O 1
ATOM 729 N N . GLY A 1 94 ? -7.763 -6.817 15.804 1.00 91.44 94 GLY A N 1
ATOM 730 C CA . GLY A 1 94 ? -8.756 -6.548 16.834 1.00 91.44 94 GLY A CA 1
ATOM 731 C C . GLY A 1 94 ? -10.160 -6.327 16.300 1.00 91.44 94 GLY A C 1
ATOM 732 O O . GLY A 1 94 ? -10.490 -6.707 15.182 1.00 91.44 94 GLY A O 1
ATOM 733 N N . GLU A 1 95 ? -10.978 -5.682 17.120 1.00 91.31 95 GLU A N 1
ATOM 734 C CA . GLU A 1 95 ? -12.380 -5.397 16.817 1.00 91.31 95 GLU A CA 1
ATOM 735 C C . GLU A 1 95 ? -12.572 -3.940 16.407 1.00 91.31 95 GLU A C 1
ATOM 737 O O . GLU A 1 95 ? -11.833 -3.046 16.830 1.00 91.31 95 GLU A O 1
ATOM 742 N N . TYR A 1 96 ? -13.609 -3.694 15.612 1.00 89.69 96 TYR A N 1
ATOM 743 C CA . TYR A 1 96 ? -14.073 -2.351 15.301 1.00 89.69 96 TYR A CA 1
ATOM 744 C C . TYR A 1 96 ? -15.428 -2.097 15.965 1.00 89.69 96 TYR A C 1
ATOM 746 O O . TYR A 1 96 ? -16.414 -2.769 15.664 1.00 89.69 96 TYR A O 1
ATOM 754 N N . ASP A 1 97 ? -15.476 -1.103 16.849 1.00 88.94 97 ASP A N 1
ATOM 755 C CA . ASP A 1 97 ? -16.706 -0.618 17.460 1.00 88.94 97 ASP A CA 1
ATOM 756 C C . ASP A 1 97 ? -17.346 0.436 16.548 1.00 88.94 97 ASP A C 1
ATOM 758 O O . ASP A 1 97 ? -16.892 1.583 16.459 1.00 88.94 97 ASP A O 1
ATOM 762 N N . GLN A 1 98 ? -18.426 0.041 15.869 1.00 85.12 98 GLN A N 1
ATOM 763 C CA . GLN A 1 98 ? -19.192 0.924 14.986 1.00 85.12 98 GLN A CA 1
ATOM 764 C C . GLN A 1 98 ? -19.864 2.085 15.734 1.00 85.12 98 GLN A C 1
ATOM 766 O O . GLN A 1 98 ? -20.107 3.130 15.134 1.00 85.12 98 GLN A O 1
ATOM 771 N N . SER A 1 99 ? -20.185 1.918 17.021 1.00 85.50 99 SER A N 1
ATOM 772 C CA . SER A 1 99 ? -20.871 2.942 17.817 1.00 85.50 99 SER A CA 1
ATOM 773 C C . SER A 1 99 ? -19.931 4.068 18.245 1.00 85.50 99 SER A C 1
ATOM 775 O O . SER A 1 99 ? -20.336 5.232 18.284 1.00 85.50 99 SER A O 1
ATOM 777 N N . GLU A 1 100 ? -18.666 3.734 18.507 1.00 85.81 100 GLU A N 1
ATOM 778 C CA . GLU A 1 100 ? -17.622 4.695 18.870 1.00 85.81 100 GLU A CA 1
ATOM 779 C C . GLU A 1 100 ? -16.786 5.175 17.673 1.00 85.81 100 GLU A C 1
ATOM 781 O O . GLU A 1 100 ? -15.985 6.105 17.826 1.00 85.81 100 GLU A O 1
ATOM 786 N N . ASP A 1 101 ? -16.978 4.578 16.489 1.00 84.94 101 ASP A N 1
ATOM 787 C CA . ASP A 1 101 ? -16.149 4.817 15.301 1.00 84.94 101 ASP A CA 1
ATOM 788 C C . ASP A 1 101 ? -14.661 4.594 15.632 1.00 84.94 101 ASP A C 1
ATOM 790 O O . ASP A 1 101 ? -13.802 5.476 15.491 1.00 84.94 101 ASP A O 1
ATOM 794 N N . ARG A 1 102 ? -14.377 3.422 16.220 1.00 91.94 102 ARG A N 1
ATOM 795 C CA . ARG A 1 102 ? -13.097 3.146 16.876 1.00 91.94 102 ARG A CA 1
ATOM 796 C C . ARG A 1 102 ? -12.639 1.706 16.704 1.00 91.94 102 ARG A C 1
ATOM 798 O O . ARG A 1 102 ? -13.352 0.760 17.012 1.00 91.94 102 ARG A O 1
ATOM 805 N N . PHE A 1 103 ? -11.377 1.549 16.324 1.00 93.12 103 PHE A N 1
ATOM 806 C CA . PHE A 1 103 ? -10.683 0.268 16.339 1.00 93.12 103 PHE A CA 1
ATOM 807 C C . PHE A 1 103 ? -10.021 0.002 17.697 1.00 93.12 103 PHE A C 1
ATOM 809 O O . PHE A 1 103 ? -9.275 0.843 18.221 1.00 93.12 103 PHE A O 1
ATOM 816 N N . ILE A 1 104 ? -10.273 -1.185 18.248 1.00 92.25 104 ILE A N 1
ATOM 817 C CA . ILE A 1 104 ? -9.776 -1.658 19.539 1.00 92.25 104 ILE A CA 1
ATOM 818 C C . ILE A 1 104 ? -8.778 -2.800 19.280 1.00 92.25 104 ILE A C 1
ATOM 820 O O . ILE A 1 104 ? -9.186 -3.939 19.043 1.00 92.25 104 ILE A O 1
ATOM 824 N N . PRO A 1 105 ? -7.460 -2.523 19.317 1.00 90.62 105 PRO A N 1
ATOM 825 C CA . PRO A 1 105 ? -6.446 -3.536 19.053 1.00 90.62 105 PRO A CA 1
ATOM 826 C C . PRO A 1 105 ? -6.380 -4.556 20.197 1.00 90.62 105 PRO A C 1
ATOM 828 O O . PRO A 1 105 ? -6.252 -4.175 21.363 1.00 90.62 105 PRO A O 1
ATOM 831 N N . LYS A 1 106 ? -6.404 -5.845 19.853 1.00 89.31 106 LYS A N 1
ATOM 832 C CA . LYS A 1 106 ? -6.220 -6.980 20.773 1.00 89.31 106 LYS A CA 1
ATOM 833 C C . LYS A 1 106 ? -4.794 -7.520 20.734 1.00 89.31 106 LYS A C 1
ATOM 835 O O . LYS A 1 106 ? -4.231 -7.865 21.769 1.00 89.31 106 LYS A O 1
ATOM 840 N N . GLN A 1 107 ? -4.215 -7.580 19.537 1.00 85.38 107 GLN A N 1
ATOM 841 C CA . GLN A 1 107 ? -2.884 -8.118 19.279 1.00 85.38 107 GLN A CA 1
ATOM 842 C C . GLN A 1 107 ? -2.143 -7.222 18.286 1.00 85.38 107 GLN A C 1
ATOM 844 O O . GLN A 1 107 ? -2.749 -6.632 17.395 1.00 85.38 107 GLN A O 1
ATOM 849 N N . THR A 1 108 ? -0.825 -7.127 18.426 1.00 79.44 108 THR A N 1
ATOM 850 C CA . THR A 1 108 ? 0.049 -6.469 17.452 1.00 79.44 108 THR A CA 1
ATOM 851 C C . THR A 1 108 ? 0.916 -7.505 16.754 1.00 79.44 108 THR A C 1
ATOM 853 O O . THR A 1 108 ? 1.362 -8.483 17.358 1.00 79.44 108 THR A O 1
ATOM 856 N N . VAL A 1 109 ? 1.136 -7.296 15.461 1.00 70.94 109 VAL A N 1
ATOM 857 C CA . VAL A 1 109 ? 2.081 -8.067 14.661 1.00 70.94 109 VAL A CA 1
ATOM 858 C C . VAL A 1 109 ? 3.351 -7.224 14.570 1.00 70.94 109 VAL A C 1
ATOM 860 O O . VAL A 1 109 ? 3.481 -6.376 13.687 1.00 70.94 109 VAL A O 1
ATOM 863 N N . GLU A 1 110 ? 4.260 -7.405 15.535 1.00 65.19 110 GLU A N 1
ATOM 864 C CA . GLU A 1 110 ? 5.541 -6.692 15.555 1.00 65.19 110 GLU A CA 1
ATOM 865 C C . GLU A 1 110 ? 6.414 -7.156 14.391 1.00 65.19 110 GLU A C 1
ATOM 867 O O . GLU A 1 110 ? 6.852 -8.307 14.314 1.00 65.19 110 GLU A O 1
ATOM 872 N N . LEU A 1 111 ? 6.687 -6.236 13.474 1.00 63.34 111 LEU A N 1
ATOM 873 C CA . LEU A 1 111 ? 7.500 -6.492 12.299 1.00 63.34 111 LEU A CA 1
ATOM 874 C C . LEU A 1 111 ? 8.563 -5.410 12.237 1.00 63.34 111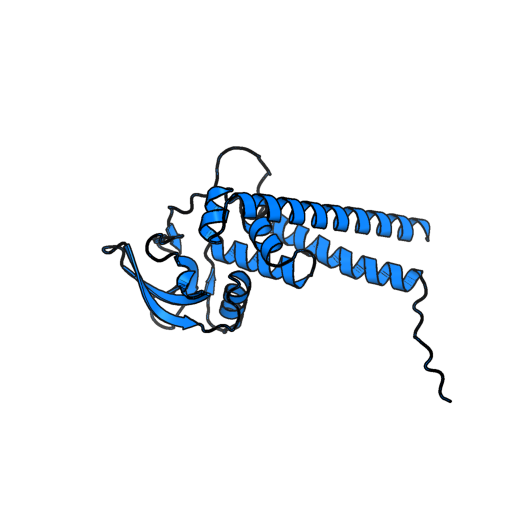 LEU A C 1
ATOM 876 O O . LEU A 1 111 ? 8.257 -4.224 12.296 1.00 63.34 111 LEU A O 1
ATOM 880 N N . GLY A 1 112 ? 9.830 -5.806 12.115 1.00 57.97 112 GLY A N 1
ATOM 881 C CA . GLY A 1 112 ? 10.986 -4.898 12.134 1.00 57.97 112 GLY A CA 1
ATOM 882 C C . GLY A 1 112 ? 11.081 -3.914 10.954 1.00 57.97 112 GLY A C 1
ATOM 883 O O . GLY A 1 112 ? 12.173 -3.430 10.663 1.00 57.97 112 GLY A O 1
ATOM 884 N N . SER A 1 113 ? 9.979 -3.644 10.247 1.00 68.50 113 SER A N 1
ATOM 885 C CA . SER A 1 113 ? 9.864 -2.685 9.151 1.00 68.50 113 SER A CA 1
ATOM 886 C C . SER A 1 113 ? 8.577 -1.873 9.290 1.00 68.50 113 SER A C 1
ATOM 888 O O . SER A 1 113 ? 7.487 -2.432 9.314 1.00 68.50 113 SER A O 1
ATOM 890 N N . SER A 1 114 ? 8.705 -0.546 9.277 1.00 76.00 114 SER A N 1
ATOM 891 C CA . SER A 1 114 ? 7.581 0.402 9.250 1.00 76.00 114 SER A CA 1
ATOM 892 C C . SER A 1 114 ? 7.031 0.651 7.840 1.00 76.00 114 SER A C 1
ATOM 894 O O . SER A 1 114 ? 6.357 1.646 7.572 1.00 76.00 114 SER A O 1
ATOM 896 N N . VAL A 1 115 ? 7.374 -0.211 6.884 1.00 85.12 115 VAL A N 1
ATOM 897 C CA . VAL A 1 115 ? 6.909 -0.105 5.505 1.00 85.12 115 VAL A CA 1
ATOM 898 C C . VAL A 1 115 ? 5.632 -0.927 5.353 1.00 85.12 115 VAL A C 1
ATOM 900 O O . VAL A 1 115 ? 5.679 -2.148 5.441 1.00 85.12 115 VAL A O 1
ATOM 903 N N . MET A 1 116 ? 4.508 -0.276 5.036 1.00 91.12 116 MET A N 1
ATOM 904 C CA . MET A 1 116 ? 3.184 -0.920 4.946 1.00 91.12 116 MET A CA 1
ATOM 905 C C . MET A 1 116 ? 3.144 -2.200 4.097 1.00 91.12 116 MET A C 1
ATOM 907 O O . MET A 1 116 ? 2.528 -3.178 4.485 1.00 91.12 116 MET A O 1
ATOM 911 N N . SER A 1 117 ? 3.805 -2.241 2.938 1.00 89.75 117 SER A N 1
ATOM 912 C CA . SER A 1 117 ? 3.812 -3.468 2.114 1.00 89.75 117 SER A CA 1
ATOM 913 C C . SER A 1 117 ? 4.569 -4.612 2.784 1.00 89.75 117 SER A C 1
ATOM 915 O O . SER A 1 117 ? 4.177 -5.764 2.649 1.00 89.75 117 SER A O 1
ATOM 917 N N . ASP A 1 118 ? 5.645 -4.309 3.518 1.00 89.56 118 ASP A N 1
ATOM 918 C CA . ASP A 1 118 ? 6.389 -5.339 4.244 1.00 89.56 118 ASP A CA 1
ATOM 919 C C . ASP A 1 118 ? 5.522 -5.935 5.357 1.00 89.56 118 ASP A C 1
ATOM 921 O O . ASP A 1 118 ? 5.610 -7.135 5.613 1.00 89.56 118 ASP A O 1
ATOM 925 N N . THR A 1 119 ? 4.666 -5.116 5.983 1.00 88.31 119 THR A N 1
ATOM 926 C CA . THR A 1 119 ? 3.745 -5.598 7.012 1.00 88.31 119 THR A CA 1
ATOM 927 C C . THR A 1 119 ? 2.620 -6.447 6.433 1.00 88.31 119 THR A C 1
ATOM 929 O O . THR A 1 119 ? 2.322 -7.497 6.995 1.00 88.31 119 THR A O 1
ATOM 932 N N . VAL A 1 120 ? 2.080 -6.084 5.262 1.00 90.31 120 VAL A N 1
ATOM 933 C CA . VAL A 1 120 ? 1.139 -6.945 4.523 1.00 90.31 120 VAL A CA 1
ATOM 934 C C . VAL A 1 120 ? 1.778 -8.283 4.155 1.00 90.31 120 VAL A C 1
ATOM 936 O O . VAL A 1 120 ? 1.179 -9.326 4.403 1.00 90.31 120 VAL A O 1
ATOM 939 N N . ARG A 1 121 ? 3.005 -8.285 3.612 1.00 91.00 121 ARG A N 1
ATOM 940 C CA . ARG A 1 121 ? 3.707 -9.534 3.276 1.00 91.00 121 ARG A CA 1
ATOM 941 C C . ARG A 1 121 ? 3.857 -10.429 4.499 1.00 91.00 121 ARG A C 1
ATOM 943 O O . ARG A 1 121 ? 3.512 -11.600 4.445 1.00 91.00 121 ARG A O 1
ATOM 950 N N . ALA A 1 122 ? 4.347 -9.877 5.601 1.00 88.12 122 ALA A N 1
ATOM 951 C CA . ALA A 1 122 ? 4.578 -10.670 6.796 1.00 88.12 122 ALA A CA 1
ATOM 952 C C . ALA A 1 122 ? 3.277 -11.173 7.445 1.00 88.12 122 ALA A C 1
ATOM 954 O O . ALA A 1 122 ? 3.270 -12.263 8.009 1.00 88.12 122 ALA A O 1
ATOM 955 N N . LEU A 1 123 ? 2.171 -10.428 7.327 1.00 86.62 123 LEU A N 1
ATOM 956 C CA . LEU A 1 123 ? 0.849 -10.923 7.711 1.00 86.62 123 LEU A CA 1
ATOM 957 C C . LEU A 1 123 ? 0.461 -12.149 6.872 1.00 86.62 123 LEU A C 1
ATOM 959 O O . LEU A 1 123 ? 0.059 -13.163 7.434 1.00 86.62 123 LEU A O 1
ATOM 963 N N . LEU A 1 124 ? 0.645 -12.096 5.551 1.00 88.38 124 LEU A N 1
ATOM 964 C CA . LEU A 1 124 ? 0.362 -13.226 4.656 1.00 88.38 124 LEU A CA 1
ATOM 965 C C . LEU A 1 124 ? 1.293 -14.429 4.900 1.00 88.38 124 LEU A C 1
ATOM 967 O O . LEU A 1 124 ? 0.888 -15.575 4.733 1.00 88.38 124 LEU A O 1
ATOM 971 N N . GLU A 1 125 ? 2.533 -14.185 5.321 1.00 88.88 125 GLU A N 1
ATOM 972 C CA . GLU A 1 125 ? 3.518 -15.227 5.648 1.00 88.88 125 GLU A CA 1
ATOM 973 C C . GLU A 1 125 ? 3.347 -15.808 7.062 1.00 88.88 125 GLU A C 1
ATOM 975 O O . GLU A 1 125 ? 3.989 -16.804 7.397 1.00 88.88 125 GLU A O 1
ATOM 980 N N . SER A 1 126 ? 2.478 -15.225 7.895 1.00 82.38 126 SER A N 1
ATOM 981 C CA . SER A 1 126 ? 2.273 -15.652 9.287 1.00 82.38 126 SER A CA 1
ATOM 982 C C . SER A 1 126 ? 1.607 -17.028 9.428 1.00 82.38 126 SER A C 1
ATOM 984 O O . SER A 1 126 ? 1.609 -17.603 10.517 1.00 82.38 126 SER A O 1
ATOM 986 N N . GLY A 1 127 ? 1.055 -17.570 8.338 1.00 78.81 127 GLY A N 1
ATOM 987 C CA . GLY A 1 127 ? 0.366 -18.862 8.319 1.00 78.81 127 GLY A CA 1
ATOM 988 C C . GLY A 1 127 ? -1.078 -18.814 8.824 1.00 78.81 127 GLY A C 1
ATOM 989 O O . GLY A 1 127 ? -1.705 -19.867 8.925 1.00 78.81 127 GLY A O 1
ATOM 990 N N . VAL A 1 128 ? -1.603 -17.624 9.129 1.00 82.62 128 VAL A N 1
ATOM 991 C CA . VAL A 1 128 ? -3.022 -17.416 9.441 1.00 82.62 128 VAL A CA 1
ATOM 992 C C . VAL A 1 128 ? -3.804 -17.161 8.151 1.00 82.62 128 VAL A C 1
ATOM 994 O O . VAL A 1 128 ? -3.257 -16.633 7.183 1.00 82.62 128 VAL A O 1
ATOM 997 N N . GLU A 1 129 ? -5.077 -17.553 8.118 1.00 87.62 129 GLU A N 1
ATOM 998 C CA . GLU A 1 129 ? -5.954 -17.292 6.978 1.00 87.62 129 GLU A CA 1
ATOM 999 C C . GLU A 1 129 ? -6.376 -15.818 6.967 1.00 87.62 129 GLU A C 1
ATOM 1001 O O . GLU A 1 129 ? -6.952 -15.306 7.929 1.00 87.62 129 GLU A O 1
ATOM 1006 N N . VAL A 1 130 ? -6.019 -15.123 5.884 1.00 90.19 130 VAL A N 1
ATOM 1007 C CA . VAL A 1 130 ? -6.181 -13.675 5.732 1.00 90.19 130 VAL A CA 1
ATOM 1008 C C . VAL A 1 130 ? -7.011 -13.397 4.488 1.00 90.19 130 VAL A C 1
ATOM 1010 O O . VAL A 1 130 ? -6.632 -13.795 3.386 1.00 90.19 130 VAL A O 1
ATOM 1013 N N . THR A 1 131 ? -8.085 -12.631 4.650 1.00 93.00 131 THR A N 1
ATOM 1014 C CA . THR A 1 131 ? -8.810 -12.027 3.528 1.00 93.00 131 THR A CA 1
ATOM 1015 C C . THR A 1 131 ? -8.375 -10.574 3.398 1.00 93.00 131 THR A C 1
ATOM 1017 O O . THR A 1 131 ? -8.557 -9.781 4.318 1.00 93.00 131 THR A O 1
ATOM 1020 N N . LEU A 1 132 ? -7.757 -10.207 2.274 1.00 93.31 132 LEU A N 1
ATOM 1021 C CA . LEU A 1 132 ? -7.258 -8.846 2.071 1.00 93.31 132 LEU A CA 1
ATOM 1022 C C . LEU A 1 132 ? -8.391 -7.872 1.742 1.00 93.31 132 LEU A C 1
ATOM 1024 O O . LEU A 1 132 ? -9.336 -8.193 1.027 1.00 93.31 132 LEU A O 1
ATOM 1028 N N . SER A 1 133 ? -8.266 -6.649 2.250 1.00 93.81 133 SER A N 1
ATOM 1029 C CA . SER A 1 133 ? -9.086 -5.524 1.812 1.00 93.81 133 SER A CA 1
ATOM 1030 C C . SER A 1 133 ? -8.609 -5.044 0.434 1.00 93.81 133 SER A C 1
ATOM 1032 O O . SER A 1 133 ? -7.483 -5.354 0.032 1.00 93.81 133 SER A O 1
ATOM 1034 N N . PRO A 1 134 ? -9.376 -4.190 -0.264 1.00 92.88 134 PRO A N 1
ATOM 1035 C CA . PRO A 1 134 ? -8.901 -3.539 -1.484 1.00 92.88 134 PRO A CA 1
ATOM 1036 C C . PRO A 1 134 ? -7.561 -2.803 -1.333 1.00 92.88 134 PRO A C 1
ATOM 1038 O O . PRO A 1 134 ? -6.758 -2.755 -2.265 1.00 92.88 134 PRO A O 1
ATOM 1041 N N . ILE A 1 135 ? -7.297 -2.199 -0.171 1.00 94.50 135 ILE A N 1
ATOM 1042 C CA . ILE A 1 135 ? -6.010 -1.548 0.106 1.00 94.50 135 ILE A CA 1
ATOM 1043 C C . ILE A 1 135 ? -4.933 -2.604 0.387 1.00 94.50 135 ILE A C 1
ATOM 1045 O O . ILE A 1 135 ? -3.807 -2.472 -0.094 1.00 94.50 135 ILE A O 1
ATOM 1049 N N . GLY A 1 136 ? -5.270 -3.669 1.118 1.00 94.62 136 GLY A N 1
ATOM 1050 C CA . GLY A 1 136 ? -4.379 -4.804 1.361 1.00 94.62 136 GLY A CA 1
ATOM 1051 C C . GLY A 1 136 ? -3.913 -5.482 0.073 1.00 94.62 136 GLY A C 1
ATOM 1052 O O . GLY A 1 136 ? -2.721 -5.739 -0.082 1.00 94.62 136 GLY A O 1
ATOM 1053 N N . GLU A 1 137 ? -4.817 -5.699 -0.884 1.00 93.81 137 GLU A N 1
ATOM 1054 C CA . GLU A 1 137 ? -4.499 -6.224 -2.218 1.00 93.81 137 GLU A CA 1
ATOM 1055 C C . GLU A 1 137 ? -3.530 -5.304 -2.968 1.00 93.81 137 GLU A C 1
ATOM 1057 O O . GLU A 1 137 ? -2.496 -5.760 -3.459 1.00 93.81 137 GLU A O 1
ATOM 1062 N N . ALA A 1 138 ? -3.795 -3.994 -2.977 1.00 94.50 138 ALA A N 1
ATOM 1063 C CA . ALA A 1 138 ? -2.905 -3.017 -3.602 1.00 94.50 138 ALA A CA 1
ATOM 1064 C C . ALA A 1 138 ? -1.500 -3.011 -2.980 1.00 94.50 138 ALA A C 1
ATOM 1066 O O . ALA A 1 138 ? -0.493 -2.895 -3.682 1.00 94.50 138 ALA A O 1
ATOM 1067 N N . LEU A 1 139 ? -1.410 -3.154 -1.658 1.00 95.12 139 LEU A N 1
ATOM 1068 C CA . LEU A 1 139 ? -0.134 -3.234 -0.951 1.00 95.12 139 LEU A CA 1
ATOM 1069 C C . LEU A 1 139 ? 0.575 -4.574 -1.186 1.00 95.12 139 LEU A C 1
ATOM 1071 O O . LEU A 1 139 ? 1.801 -4.583 -1.277 1.00 95.12 139 LEU A O 1
ATOM 1075 N N . SER A 1 140 ? -0.169 -5.671 -1.344 1.00 93.75 140 SER A N 1
ATOM 1076 C CA . SER A 1 140 ? 0.363 -6.979 -1.746 1.00 93.75 140 SER A CA 1
ATOM 1077 C C . SER A 1 140 ? 0.961 -6.929 -3.157 1.00 93.75 140 SER A C 1
ATOM 1079 O O . SER A 1 140 ? 2.087 -7.376 -3.381 1.00 93.75 140 SER A O 1
ATOM 1081 N N . ASP A 1 141 ? 0.294 -6.269 -4.106 1.00 92.12 141 ASP A N 1
ATOM 1082 C CA . ASP A 1 141 ? 0.873 -6.025 -5.429 1.00 92.12 141 ASP A CA 1
ATOM 1083 C C . ASP A 1 141 ? 2.118 -5.125 -5.350 1.00 92.12 141 ASP A C 1
ATOM 1085 O O . ASP A 1 141 ? 3.110 -5.378 -6.038 1.00 92.12 141 ASP A O 1
ATOM 1089 N N . ALA A 1 142 ? 2.132 -4.119 -4.467 1.00 93.62 142 ALA A N 1
ATOM 1090 C CA . ALA A 1 142 ? 3.314 -3.285 -4.246 1.00 93.62 142 ALA A CA 1
ATOM 1091 C C . ALA A 1 142 ? 4.529 -4.086 -3.735 1.00 93.62 142 ALA A C 1
ATOM 1093 O O . ALA A 1 142 ? 5.657 -3.777 -4.127 1.00 93.62 142 ALA A O 1
ATOM 1094 N N . VAL A 1 143 ? 4.324 -5.127 -2.912 1.00 92.00 143 VAL A N 1
ATOM 1095 C CA . VAL A 1 143 ? 5.396 -6.063 -2.518 1.00 92.00 143 VAL A CA 1
ATOM 1096 C C . VAL A 1 143 ? 6.029 -6.661 -3.766 1.00 92.00 143 VAL A C 1
ATOM 1098 O O . VAL A 1 143 ? 7.227 -6.471 -3.987 1.00 92.00 143 VAL A O 1
ATOM 1101 N N . ARG A 1 144 ? 5.212 -7.285 -4.622 1.00 88.62 144 ARG A N 1
ATOM 1102 C CA . ARG A 1 144 ? 5.664 -7.980 -5.837 1.00 88.62 144 ARG A CA 1
ATOM 1103 C C . ARG A 1 144 ? 6.436 -7.053 -6.773 1.00 88.62 144 ARG A C 1
ATOM 1105 O O . ARG A 1 144 ? 7.496 -7.414 -7.272 1.00 88.62 144 ARG A O 1
ATOM 1112 N N . LEU A 1 145 ? 5.951 -5.824 -6.956 1.00 87.50 145 LEU A N 1
ATOM 1113 C CA . LEU A 1 145 ? 6.617 -4.810 -7.784 1.00 87.50 145 LEU A CA 1
ATOM 1114 C C . LEU A 1 145 ? 7.979 -4.358 -7.239 1.00 87.50 145 LEU A C 1
ATOM 1116 O O . LEU A 1 145 ? 8.817 -3.868 -8.002 1.00 87.50 145 LEU A O 1
ATOM 1120 N N . SER A 1 146 ? 8.184 -4.476 -5.927 1.00 89.19 146 SER A N 1
ATOM 1121 C CA . SER A 1 146 ? 9.427 -4.075 -5.269 1.00 89.19 146 SER A CA 1
ATOM 1122 C C . SER A 1 146 ? 10.438 -5.209 -5.110 1.00 89.19 146 SER A C 1
ATOM 1124 O O . SER A 1 146 ? 11.636 -4.947 -5.167 1.00 89.19 146 SER A O 1
ATOM 1126 N N . GLU A 1 147 ? 9.982 -6.453 -4.942 1.00 84.62 147 GLU A N 1
ATOM 1127 C CA . GLU A 1 147 ? 10.848 -7.639 -4.835 1.00 84.62 147 GLU A CA 1
ATOM 1128 C C . GLU A 1 147 ? 11.606 -7.918 -6.129 1.00 84.62 147 GLU A C 1
ATOM 1130 O O . GLU A 1 147 ? 12.769 -8.312 -6.113 1.00 84.62 147 GLU A O 1
ATOM 1135 N N . ASP A 1 148 ? 10.970 -7.610 -7.252 1.00 72.25 148 ASP A N 1
ATOM 1136 C CA . ASP A 1 148 ? 11.565 -7.688 -8.575 1.00 72.25 148 ASP A CA 1
ATOM 1137 C C . ASP A 1 148 ? 12.560 -6.537 -8.854 1.00 72.25 148 ASP A C 1
ATOM 1139 O O . ASP A 1 148 ? 12.919 -6.328 -10.005 1.00 72.25 148 ASP A O 1
ATOM 1143 N N . ASP A 1 149 ? 12.994 -5.749 -7.853 1.00 72.56 149 ASP A N 1
ATOM 1144 C CA . ASP A 1 149 ? 13.782 -4.491 -7.937 1.00 72.56 149 ASP A CA 1
ATOM 1145 C C . ASP A 1 149 ? 13.409 -3.564 -9.109 1.00 72.56 149 ASP A C 1
ATOM 1147 O O . ASP A 1 149 ? 14.230 -2.782 -9.604 1.00 72.56 149 ASP A O 1
ATOM 1151 N N . LEU A 1 150 ? 12.184 -3.667 -9.612 1.00 78.38 150 LEU A N 1
ATOM 1152 C CA . LEU A 1 150 ? 11.731 -2.876 -10.741 1.00 78.38 150 LEU A CA 1
ATOM 1153 C C . LEU A 1 150 ? 11.405 -1.464 -10.265 1.00 78.38 150 LEU A C 1
ATOM 1155 O O . LEU A 1 150 ? 11.819 -0.467 -10.860 1.00 78.38 150 LEU A O 1
ATOM 1159 N N . LEU A 1 151 ? 10.716 -1.394 -9.129 1.00 88.12 151 LEU A N 1
ATOM 1160 C CA . LEU A 1 151 ? 10.362 -0.168 -8.441 1.00 88.12 151 LEU A CA 1
ATOM 1161 C C . LEU A 1 151 ? 10.932 -0.187 -7.022 1.00 88.12 151 LEU A C 1
ATOM 1163 O O . LEU A 1 151 ? 10.930 -1.207 -6.341 1.00 88.12 151 LEU A O 1
ATOM 1167 N N . GLY A 1 152 ? 11.396 0.965 -6.532 1.00 90.94 152 GLY A N 1
ATOM 1168 C CA . GLY A 1 152 ? 11.671 1.093 -5.099 1.00 90.94 152 GLY A CA 1
ATOM 1169 C C . GLY A 1 152 ? 10.365 0.985 -4.304 1.00 90.94 152 GLY A C 1
ATOM 1170 O O . GLY A 1 152 ? 9.324 1.400 -4.800 1.00 90.94 152 GLY A O 1
ATOM 1171 N N . LYS A 1 153 ? 10.398 0.508 -3.054 1.00 91.81 153 LYS A N 1
ATOM 1172 C CA . LYS A 1 153 ? 9.183 0.263 -2.241 1.00 91.81 153 LYS A CA 1
ATOM 1173 C C . LYS A 1 153 ? 8.162 1.413 -2.261 1.00 91.81 153 LYS A C 1
ATOM 1175 O O . LYS A 1 153 ? 7.004 1.208 -2.596 1.00 91.81 153 LYS A O 1
ATOM 1180 N N . LYS A 1 154 ? 8.613 2.652 -2.024 1.00 93.75 154 LYS A N 1
ATOM 1181 C CA . LYS A 1 154 ? 7.745 3.850 -2.056 1.00 93.75 154 LYS A CA 1
ATOM 1182 C C . LYS A 1 154 ? 7.124 4.117 -3.435 1.00 93.75 154 LYS A C 1
ATOM 1184 O O . LYS A 1 154 ? 6.004 4.608 -3.524 1.00 93.75 154 LYS A O 1
ATOM 1189 N N . GLN A 1 155 ? 7.859 3.816 -4.505 1.00 95.00 155 GLN A N 1
ATOM 1190 C CA . GLN A 1 155 ? 7.376 3.929 -5.883 1.00 95.00 155 GLN A CA 1
ATOM 1191 C C . GLN A 1 155 ? 6.347 2.835 -6.172 1.00 95.00 155 GLN A C 1
ATOM 1193 O O . GLN A 1 155 ? 5.309 3.125 -6.755 1.00 95.00 155 GLN A O 1
ATOM 1198 N N . ALA A 1 156 ? 6.615 1.609 -5.717 1.00 94.38 156 ALA A N 1
ATOM 1199 C CA . ALA A 1 156 ? 5.724 0.467 -5.861 1.00 94.38 156 ALA A CA 1
ATOM 1200 C C . ALA A 1 156 ? 4.376 0.700 -5.164 1.00 94.38 156 ALA A C 1
ATOM 1202 O O . ALA A 1 156 ? 3.343 0.466 -5.783 1.00 94.38 156 ALA A O 1
ATOM 1203 N N . HIS A 1 157 ? 4.368 1.250 -3.940 1.00 95.69 157 HIS A N 1
ATOM 1204 C CA . HIS A 1 157 ? 3.131 1.632 -3.239 1.00 95.69 157 HIS A CA 1
ATOM 1205 C C . HIS A 1 157 ? 2.264 2.566 -4.062 1.00 95.69 157 HIS A C 1
ATOM 1207 O O . HIS A 1 157 ? 1.094 2.292 -4.307 1.00 95.69 157 HIS A O 1
ATOM 1213 N N . VAL A 1 158 ? 2.853 3.681 -4.489 1.00 96.31 158 VAL A N 1
ATOM 1214 C CA . VAL A 1 158 ? 2.117 4.704 -5.221 1.00 96.31 158 VAL A CA 1
ATOM 1215 C C . VAL A 1 158 ? 1.660 4.174 -6.576 1.00 96.31 158 VAL A C 1
ATOM 1217 O O . VAL A 1 158 ? 0.536 4.452 -6.979 1.00 96.31 158 VAL A O 1
ATOM 1220 N N . TYR A 1 159 ? 2.496 3.402 -7.270 1.00 94.00 159 TYR A N 1
ATOM 1221 C CA . TYR A 1 159 ? 2.139 2.824 -8.561 1.00 94.00 159 TYR A CA 1
ATOM 1222 C C . TYR A 1 159 ? 0.982 1.829 -8.434 1.00 94.00 159 TYR A C 1
ATOM 1224 O O . TYR A 1 159 ? 0.009 1.944 -9.174 1.00 94.00 159 TYR A O 1
ATOM 1232 N N . ALA A 1 160 ? 1.044 0.905 -7.470 1.00 93.56 160 ALA A N 1
ATOM 1233 C CA . ALA A 1 160 ? -0.020 -0.066 -7.241 1.00 93.56 160 ALA A CA 1
ATOM 1234 C C . ALA A 1 160 ? -1.340 0.625 -6.871 1.00 93.56 160 ALA A C 1
ATOM 1236 O O . ALA A 1 160 ? -2.360 0.391 -7.516 1.00 93.56 160 ALA A O 1
ATOM 1237 N N . LEU A 1 161 ? -1.316 1.560 -5.917 1.00 94.12 161 LEU A N 1
ATOM 1238 C CA . LEU A 1 161 ? -2.520 2.284 -5.504 1.00 94.12 161 LEU A CA 1
ATOM 1239 C C . LEU A 1 161 ? -3.116 3.121 -6.650 1.00 94.12 161 LEU A C 1
ATOM 1241 O O . LEU A 1 161 ? -4.316 3.059 -6.897 1.00 94.12 161 LEU A O 1
ATOM 1245 N N . ARG A 1 162 ? -2.298 3.891 -7.379 1.00 93.94 162 ARG A N 1
ATOM 1246 C CA . ARG A 1 162 ? -2.788 4.850 -8.388 1.00 93.94 162 ARG A CA 1
ATOM 1247 C C . ARG A 1 162 ? -3.112 4.218 -9.736 1.00 93.94 162 ARG A C 1
ATOM 1249 O O . ARG A 1 162 ? -4.127 4.557 -10.334 1.00 93.94 162 ARG A O 1
ATOM 1256 N N . GLU A 1 163 ? -2.219 3.377 -10.251 1.00 91.00 163 GLU A N 1
ATOM 1257 C CA . GLU A 1 163 ? -2.257 2.927 -11.650 1.00 91.00 163 GLU A CA 1
ATOM 1258 C C . GLU A 1 163 ? -2.895 1.550 -11.813 1.00 91.00 163 GLU A C 1
ATOM 1260 O O . GLU A 1 163 ? -3.389 1.250 -12.898 1.00 91.00 163 GLU A O 1
ATOM 1265 N N . ILE A 1 164 ? -2.859 0.720 -10.766 1.00 88.75 164 ILE A N 1
ATOM 1266 C CA . ILE A 1 164 ? -3.394 -0.647 -10.794 1.00 88.75 164 ILE A CA 1
ATOM 1267 C C . ILE A 1 164 ? -4.768 -0.678 -10.124 1.00 88.75 164 ILE A C 1
ATOM 1269 O O . ILE A 1 164 ? -5.720 -1.175 -10.710 1.00 88.75 164 ILE A O 1
ATOM 1273 N N . HIS A 1 165 ? -4.885 -0.075 -8.938 1.00 89.00 165 HIS A N 1
ATOM 1274 C CA . HIS A 1 165 ? -6.103 -0.119 -8.121 1.00 89.00 165 HIS A CA 1
ATOM 1275 C C . HIS A 1 165 ? -6.984 1.136 -8.218 1.00 89.00 165 HIS A C 1
ATOM 1277 O O . HIS A 1 165 ? -8.081 1.169 -7.666 1.00 89.00 165 HIS A O 1
ATOM 1283 N N . GLY A 1 166 ? -6.534 2.165 -8.943 1.00 89.25 166 GLY A N 1
ATOM 1284 C CA . GLY A 1 166 ? -7.357 3.325 -9.299 1.00 89.25 166 GLY A CA 1
ATOM 1285 C C . GLY A 1 166 ? -7.658 4.307 -8.160 1.00 89.25 166 GLY A C 1
ATOM 1286 O O . GLY A 1 166 ? -8.535 5.160 -8.317 1.00 89.25 166 GLY A O 1
ATOM 1287 N N . TYR A 1 167 ? -6.938 4.244 -7.036 1.00 90.50 167 TYR A N 1
ATOM 1288 C CA . TYR A 1 167 ? -7.057 5.257 -5.989 1.00 90.50 167 TYR A CA 1
ATOM 1289 C C . TYR A 1 167 ? -6.631 6.626 -6.526 1.00 90.50 167 TYR A C 1
ATOM 1291 O O . TYR A 1 167 ? -5.700 6.785 -7.326 1.00 90.50 167 TYR A O 1
ATOM 1299 N N . SER A 1 168 ? -7.314 7.666 -6.072 1.00 93.06 168 SER A N 1
ATOM 1300 C CA . SER A 1 168 ? -6.984 9.041 -6.394 1.00 93.06 168 SER A CA 1
ATOM 1301 C C . SER A 1 168 ? -5.705 9.489 -5.688 1.00 93.06 168 SER A C 1
ATOM 1303 O O . SER A 1 168 ? -5.132 8.839 -4.808 1.00 93.06 168 SER A O 1
ATOM 1305 N N . ARG A 1 169 ? -5.256 10.681 -6.076 1.00 94.56 169 ARG A N 1
ATOM 1306 C CA . ARG A 1 169 ? -4.108 11.351 -5.470 1.00 94.56 169 ARG A CA 1
ATOM 1307 C C . ARG A 1 169 ? -4.291 11.612 -3.980 1.00 94.56 169 ARG A C 1
ATOM 1309 O O . ARG A 1 169 ? -3.339 11.425 -3.231 1.00 94.56 169 ARG A O 1
ATOM 1316 N N . GLY A 1 170 ? -5.473 12.083 -3.586 1.00 94.50 170 GLY A N 1
ATOM 1317 C CA . GLY A 1 170 ? -5.780 12.382 -2.189 1.00 94.50 170 GLY A CA 1
ATOM 1318 C C . GLY A 1 170 ? -5.845 11.106 -1.364 1.00 94.50 170 GLY A C 1
ATOM 1319 O O . GLY A 1 170 ? -5.182 11.010 -0.342 1.00 94.50 170 GLY A O 1
ATOM 1320 N N . GLU A 1 171 ? -6.540 10.094 -1.877 1.00 93.31 171 GLU A N 1
ATOM 1321 C CA . GLU A 1 171 ? -6.695 8.801 -1.203 1.00 93.31 171 GLU A CA 1
ATOM 1322 C C . GLU A 1 171 ? -5.354 8.111 -0.985 1.00 93.31 171 GLU A C 1
ATOM 1324 O O . GLU A 1 171 ? -5.038 7.708 0.126 1.00 93.31 171 GLU A O 1
ATOM 1329 N N . THR A 1 172 ? -4.507 8.067 -2.014 1.00 96.19 172 THR A N 1
ATOM 1330 C CA . THR A 1 172 ? -3.157 7.498 -1.890 1.00 96.19 172 THR A CA 1
ATOM 1331 C C . THR A 1 172 ? -2.309 8.259 -0.870 1.00 96.19 172 THR A C 1
ATOM 1333 O O . THR A 1 172 ? -1.540 7.648 -0.133 1.00 96.19 172 THR A O 1
ATOM 1336 N N . ALA A 1 173 ? -2.436 9.588 -0.816 1.00 95.75 173 ALA A N 1
ATOM 1337 C CA . ALA A 1 173 ? -1.729 10.407 0.164 1.00 95.75 173 ALA A CA 1
ATOM 1338 C C . ALA A 1 173 ? -2.186 10.086 1.597 1.00 95.75 173 ALA A C 1
ATOM 1340 O O . ALA A 1 173 ? -1.341 9.931 2.476 1.00 95.75 173 ALA A O 1
ATOM 1341 N N . THR A 1 174 ? -3.495 9.914 1.804 1.00 95.19 174 THR A N 1
ATOM 1342 C CA . THR A 1 174 ? -4.081 9.513 3.089 1.00 95.19 174 THR A CA 1
ATOM 1343 C C . THR A 1 174 ? -3.668 8.098 3.490 1.00 95.19 174 THR A C 1
ATOM 1345 O O . THR A 1 174 ? -3.149 7.913 4.586 1.00 95.19 174 THR A O 1
ATOM 1348 N N . ILE A 1 175 ? -3.818 7.113 2.594 1.00 95.69 175 ILE A N 1
ATOM 1349 C CA . ILE A 1 175 ? -3.451 5.707 2.837 1.00 95.69 175 ILE A CA 1
ATOM 1350 C C . ILE A 1 175 ? -1.989 5.593 3.266 1.00 95.69 175 ILE A C 1
ATOM 1352 O O . ILE A 1 175 ? -1.678 4.886 4.218 1.00 95.69 175 ILE A O 1
ATOM 1356 N N . LEU A 1 176 ? -1.086 6.290 2.573 1.00 95.19 176 LEU A N 1
ATOM 1357 C CA . LEU A 1 176 ? 0.352 6.213 2.833 1.00 95.19 176 LEU A CA 1
ATOM 1358 C C . LEU A 1 176 ? 0.838 7.204 3.901 1.00 95.19 176 LEU A C 1
ATOM 1360 O O . LEU A 1 176 ? 2.028 7.198 4.208 1.00 95.19 176 LEU A O 1
ATOM 1364 N N . ASN A 1 177 ? -0.045 8.050 4.440 1.00 95.06 177 ASN A N 1
ATOM 1365 C CA . ASN A 1 177 ? 0.275 9.149 5.355 1.00 95.06 177 ASN A CA 1
ATOM 1366 C C . ASN A 1 177 ? 1.441 10.034 4.862 1.00 95.06 177 ASN A C 1
ATOM 1368 O O . ASN A 1 177 ? 2.440 10.264 5.547 1.00 95.06 177 ASN A O 1
ATOM 1372 N N . VAL A 1 178 ? 1.338 10.510 3.617 1.00 95.50 178 VAL A N 1
ATOM 1373 C CA . VAL A 1 178 ? 2.332 11.387 2.974 1.00 95.50 178 VAL A CA 1
ATOM 1374 C C . VAL A 1 178 ? 1.669 12.589 2.314 1.00 95.50 178 VAL A C 1
ATOM 1376 O O . VAL A 1 178 ? 0.463 12.625 2.092 1.00 95.50 178 VAL A O 1
ATOM 1379 N N . SER A 1 179 ? 2.465 13.587 1.922 1.00 96.81 179 SER A N 1
ATOM 1380 C CA . SER A 1 179 ? 1.927 14.705 1.149 1.00 96.81 179 SER A CA 1
ATOM 1381 C C . SER A 1 179 ? 1.489 14.260 -0.258 1.00 96.81 179 SER A C 1
ATOM 1383 O O . SER A 1 179 ? 2.177 13.460 -0.904 1.00 96.81 179 SER A O 1
ATOM 1385 N N . PRO A 1 180 ? 0.428 14.858 -0.826 1.00 95.81 180 PRO A N 1
ATOM 1386 C CA . PRO A 1 180 ? 0.044 14.602 -2.212 1.00 95.81 180 PRO A CA 1
ATOM 1387 C C . PRO A 1 180 ? 1.152 14.898 -3.244 1.00 95.81 180 PRO A C 1
ATOM 1389 O O . PRO A 1 180 ? 1.226 14.242 -4.277 1.00 95.81 180 PRO A O 1
ATOM 1392 N N . SER A 1 181 ? 2.062 15.838 -2.963 1.00 96.50 181 SER A N 1
ATOM 1393 C CA . SER A 1 181 ? 3.240 16.098 -3.809 1.00 96.50 181 SER A CA 1
ATOM 1394 C C . SER A 1 181 ? 4.270 14.964 -3.777 1.00 96.50 181 SER A C 1
ATOM 1396 O O . SER A 1 181 ? 4.950 14.707 -4.775 1.00 96.50 181 SER A O 1
ATOM 1398 N N . THR A 1 182 ? 4.370 14.255 -2.648 1.00 96.81 182 THR A N 1
ATOM 1399 C CA . THR A 1 182 ? 5.197 13.050 -2.537 1.00 96.81 182 THR A CA 1
ATOM 1400 C C . THR A 1 182 ? 4.622 11.954 -3.426 1.00 96.81 182 THR A C 1
ATOM 1402 O O . THR A 1 182 ? 5.384 11.316 -4.149 1.00 96.81 182 THR A O 1
ATOM 1405 N N . VAL A 1 183 ? 3.293 11.792 -3.453 1.00 96.75 183 VAL A N 1
ATOM 1406 C CA . VAL A 1 183 ? 2.609 10.860 -4.368 1.00 96.75 183 VAL A CA 1
ATOM 1407 C C . VAL A 1 183 ? 2.971 11.169 -5.820 1.00 96.75 183 VAL A C 1
ATOM 1409 O O . VAL A 1 183 ? 3.428 10.282 -6.533 1.00 96.75 183 VAL A O 1
ATOM 1412 N N . ASP A 1 184 ? 2.847 12.426 -6.249 1.00 95.94 184 ASP A N 1
ATOM 1413 C CA . ASP A 1 184 ? 3.151 12.818 -7.633 1.00 95.94 184 ASP A CA 1
ATOM 1414 C C . ASP A 1 184 ? 4.608 12.500 -8.011 1.00 95.94 184 ASP A C 1
ATOM 1416 O O . ASP A 1 184 ? 4.876 11.910 -9.059 1.00 95.94 184 ASP A O 1
ATOM 1420 N N . THR A 1 185 ? 5.548 12.827 -7.119 1.00 97.31 185 THR A N 1
ATOM 1421 C CA . THR A 1 185 ? 6.983 12.575 -7.324 1.00 97.31 185 THR A CA 1
ATOM 1422 C C . THR A 1 185 ? 7.288 11.079 -7.425 1.00 97.31 185 THR A C 1
ATOM 1424 O O . THR A 1 185 ? 8.024 10.652 -8.316 1.00 97.31 185 THR A O 1
ATOM 1427 N N . GLN A 1 186 ? 6.730 10.258 -6.530 1.00 96.38 186 GLN A N 1
ATOM 1428 C CA . GLN A 1 186 ? 6.956 8.811 -6.565 1.00 96.38 186 GLN A CA 1
ATOM 1429 C C . GLN A 1 186 ? 6.308 8.169 -7.794 1.00 96.38 186 GLN A C 1
ATOM 1431 O O . GLN A 1 186 ? 6.928 7.303 -8.408 1.00 96.38 186 GLN A O 1
ATOM 1436 N N . LEU A 1 187 ? 5.117 8.626 -8.194 1.00 95.19 187 LEU A N 1
ATOM 1437 C CA . LEU A 1 187 ? 4.432 8.128 -9.384 1.00 95.19 187 LEU A CA 1
ATOM 1438 C C . LEU A 1 187 ? 5.200 8.458 -10.667 1.00 95.19 187 LEU A C 1
ATOM 1440 O O . LEU A 1 187 ? 5.346 7.594 -11.531 1.00 95.19 187 LEU A O 1
ATOM 1444 N N . TYR A 1 188 ? 5.711 9.688 -10.785 1.00 94.38 188 TYR A N 1
ATOM 1445 C CA . TYR A 1 188 ? 6.547 10.095 -11.915 1.00 94.38 188 TYR A CA 1
ATOM 1446 C C . TYR A 1 188 ? 7.771 9.182 -12.046 1.00 94.38 188 TYR A C 1
ATOM 1448 O O . TYR A 1 188 ? 7.985 8.580 -13.096 1.00 94.38 188 TYR A O 1
ATOM 1456 N N . ASN A 1 189 ? 8.515 8.999 -10.951 1.00 93.44 189 ASN A N 1
ATOM 1457 C CA . ASN A 1 189 ? 9.705 8.148 -10.944 1.00 93.44 189 ASN A CA 1
ATOM 1458 C C . ASN A 1 189 ? 9.380 6.671 -11.221 1.00 93.44 189 ASN A C 1
ATOM 1460 O O . ASN A 1 189 ? 10.177 5.973 -11.844 1.00 93.44 189 ASN A O 1
ATOM 1464 N N . ALA A 1 190 ? 8.224 6.183 -10.759 1.00 92.19 190 ALA A N 1
ATOM 1465 C CA . ALA A 1 190 ? 7.784 4.820 -11.031 1.00 92.19 190 ALA A CA 1
ATOM 1466 C C . ALA A 1 190 ? 7.519 4.599 -12.527 1.00 92.19 190 ALA A C 1
ATOM 1468 O O . ALA A 1 190 ? 7.991 3.622 -13.106 1.00 92.19 190 ALA A O 1
ATOM 1469 N N . ARG A 1 191 ? 6.802 5.535 -13.162 1.00 91.12 191 ARG A N 1
ATOM 1470 C CA . ARG A 1 191 ? 6.518 5.504 -14.603 1.00 91.12 191 ARG A CA 1
ATOM 1471 C C . ARG A 1 191 ? 7.792 5.583 -15.434 1.00 91.12 191 ARG A C 1
ATOM 1473 O O . ARG A 1 191 ? 7.943 4.806 -16.367 1.00 91.12 191 ARG A O 1
ATOM 1480 N N . ASP A 1 192 ? 8.713 6.469 -15.069 1.00 91.38 192 ASP A N 1
ATOM 1481 C CA . ASP A 1 192 ? 9.996 6.622 -15.760 1.00 91.38 192 ASP A CA 1
ATOM 1482 C C . ASP A 1 192 ? 10.820 5.322 -15.740 1.00 91.38 192 ASP A C 1
ATOM 1484 O O . ASP A 1 192 ? 11.277 4.842 -16.781 1.00 91.38 192 ASP A O 1
ATOM 1488 N N . ARG A 1 193 ? 10.920 4.678 -14.568 1.00 87.44 193 ARG A N 1
ATOM 1489 C CA . ARG A 1 193 ? 11.606 3.384 -14.421 1.00 87.44 193 ARG A CA 1
ATOM 1490 C C . ARG A 1 193 ? 10.934 2.267 -15.200 1.00 87.44 193 ARG A C 1
ATOM 1492 O O . ARG A 1 193 ? 11.626 1.504 -15.869 1.00 87.44 193 ARG A O 1
ATOM 1499 N N . LYS A 1 194 ? 9.605 2.181 -15.129 1.00 87.56 194 LYS A N 1
ATOM 1500 C CA . LYS A 1 194 ? 8.835 1.205 -15.898 1.00 87.56 194 LYS A CA 1
ATOM 1501 C C . LYS A 1 194 ? 9.100 1.363 -17.398 1.00 87.56 194 LYS A C 1
ATOM 1503 O O . LYS A 1 194 ? 9.520 0.406 -18.038 1.00 87.56 194 LYS A O 1
ATOM 1508 N N . ASN A 1 195 ? 8.894 2.564 -17.937 1.00 86.56 195 ASN A N 1
ATOM 1509 C CA . ASN A 1 195 ? 9.029 2.829 -19.370 1.00 86.56 195 ASN A CA 1
ATOM 1510 C C . ASN A 1 195 ? 10.463 2.565 -19.858 1.00 86.56 195 ASN A C 1
ATOM 1512 O O . ASN A 1 195 ? 10.667 2.046 -20.956 1.00 86.56 195 ASN A O 1
ATOM 1516 N N . SER A 1 196 ? 11.459 2.889 -19.027 1.00 85.56 196 SER A N 1
ATOM 1517 C CA . SER A 1 196 ? 12.865 2.578 -19.301 1.00 85.56 196 SER A CA 1
ATOM 1518 C C . SER A 1 196 ? 13.120 1.070 -19.350 1.00 85.56 196 SER A C 1
ATOM 1520 O O . SER A 1 196 ? 13.840 0.602 -20.229 1.00 85.56 196 SER A O 1
ATOM 1522 N N . ALA A 1 197 ? 12.527 0.302 -18.430 1.00 82.56 197 ALA A N 1
ATOM 1523 C CA . ALA A 1 197 ? 12.660 -1.152 -18.406 1.00 82.56 197 ALA A CA 1
ATOM 1524 C C . ALA A 1 197 ? 11.995 -1.809 -19.626 1.00 82.56 197 ALA A C 1
ATOM 1526 O O . ALA A 1 197 ? 12.615 -2.665 -20.250 1.00 82.56 197 ALA A O 1
ATOM 1527 N N . GLU A 1 198 ? 10.788 -1.373 -19.999 1.00 82.88 198 GLU A N 1
ATOM 1528 C CA . GLU A 1 198 ? 10.075 -1.847 -21.197 1.00 82.88 198 GLU A CA 1
ATOM 1529 C C . GLU A 1 198 ? 10.892 -1.573 -22.467 1.00 82.88 198 GLU A C 1
ATOM 1531 O O . GLU A 1 198 ? 11.243 -2.501 -23.191 1.00 82.88 198 GLU A O 1
ATOM 1536 N N . SER A 1 199 ? 11.330 -0.324 -22.660 1.00 83.94 199 SER A N 1
ATOM 1537 C CA . SER A 1 199 ? 12.132 0.064 -23.833 1.00 83.94 199 SER A CA 1
ATOM 1538 C C . SER A 1 199 ? 13.446 -0.724 -23.934 1.00 83.94 199 SER A C 1
ATOM 1540 O O . SER A 1 199 ? 13.935 -1.023 -25.026 1.00 83.94 199 SER A O 1
ATOM 1542 N N . PHE A 1 200 ? 14.052 -1.053 -22.789 1.00 82.38 200 PHE A N 1
ATOM 1543 C CA . PHE A 1 200 ? 15.284 -1.832 -22.745 1.00 82.38 200 PHE A CA 1
ATOM 1544 C C . PHE A 1 200 ? 15.055 -3.301 -23.114 1.00 82.38 200 PHE A C 1
ATOM 1546 O O . PHE A 1 200 ? 15.871 -3.868 -23.841 1.00 82.38 200 PHE A O 1
ATOM 1553 N N . VAL A 1 201 ? 13.955 -3.908 -22.653 1.00 81.31 201 VAL A N 1
ATOM 1554 C CA . VAL A 1 201 ? 13.566 -5.271 -23.047 1.00 81.31 201 VAL A CA 1
ATOM 1555 C C . VAL A 1 201 ? 13.311 -5.335 -24.552 1.00 81.31 201 VAL A C 1
ATOM 1557 O O . VAL A 1 201 ? 13.926 -6.170 -25.212 1.00 81.31 201 VAL A O 1
ATOM 1560 N N . ASP A 1 202 ? 12.544 -4.392 -25.105 1.00 81.75 202 ASP A N 1
ATOM 1561 C CA . ASP A 1 202 ? 12.269 -4.319 -26.548 1.00 81.75 202 ASP A CA 1
ATOM 1562 C C . ASP A 1 202 ? 13.565 -4.214 -27.372 1.00 81.75 202 ASP A C 1
ATOM 1564 O O . ASP A 1 202 ? 13.750 -4.890 -28.387 1.00 81.75 202 ASP A O 1
ATOM 1568 N N . THR A 1 203 ? 14.515 -3.399 -26.901 1.00 83.25 203 THR A N 1
ATOM 1569 C CA . THR A 1 203 ? 15.831 -3.253 -27.542 1.00 83.25 203 THR A CA 1
ATOM 1570 C C . THR A 1 203 ? 16.627 -4.562 -27.506 1.00 83.25 203 THR A C 1
ATOM 1572 O O . THR A 1 203 ? 17.278 -4.922 -28.489 1.00 83.25 203 THR A O 1
ATOM 1575 N N . LEU A 1 204 ? 16.601 -5.288 -26.384 1.00 79.50 204 LEU A N 1
ATOM 1576 C CA . LEU A 1 204 ? 17.279 -6.580 -26.267 1.00 79.50 204 LEU A CA 1
ATOM 1577 C C . LEU A 1 204 ? 16.644 -7.644 -27.163 1.00 79.50 204 LEU A C 1
ATOM 1579 O O . LEU A 1 204 ? 17.380 -8.434 -27.757 1.00 79.50 204 LEU A O 1
ATOM 1583 N N . ASP A 1 205 ? 15.319 -7.657 -27.287 1.00 80.31 205 ASP A N 1
ATOM 1584 C CA . ASP A 1 205 ? 14.609 -8.574 -28.177 1.00 80.31 205 ASP A CA 1
ATOM 1585 C C . ASP A 1 205 ? 14.979 -8.334 -29.642 1.00 80.31 205 ASP A C 1
ATOM 1587 O O . ASP A 1 205 ? 15.284 -9.295 -30.355 1.00 80.31 205 ASP A O 1
ATOM 1591 N N . GLN A 1 206 ? 15.080 -7.068 -30.064 1.00 81.94 206 GLN A N 1
ATOM 1592 C CA . GLN A 1 206 ? 15.560 -6.717 -31.402 1.00 81.94 206 GLN A CA 1
ATOM 1593 C C . GLN A 1 206 ? 16.992 -7.217 -31.642 1.00 81.94 206 GLN A C 1
ATOM 1595 O O . GLN A 1 206 ? 17.251 -7.891 -32.637 1.00 81.94 206 GLN A O 1
ATOM 1600 N N . ILE A 1 207 ? 17.918 -6.962 -30.708 1.00 78.62 207 ILE A N 1
ATOM 1601 C CA . ILE A 1 207 ? 19.316 -7.413 -30.830 1.00 78.62 207 ILE A CA 1
ATOM 1602 C C . ILE A 1 207 ? 19.395 -8.941 -30.922 1.00 78.62 207 ILE A C 1
ATOM 1604 O O . ILE A 1 207 ? 20.146 -9.472 -31.736 1.00 78.62 207 ILE A O 1
ATOM 1608 N N . VAL A 1 208 ? 18.645 -9.667 -30.087 1.00 77.94 208 VAL A N 1
ATOM 1609 C CA . VAL A 1 208 ? 18.645 -11.137 -30.113 1.00 77.94 208 VAL A CA 1
ATOM 1610 C C . VAL A 1 208 ? 18.039 -11.670 -31.413 1.00 77.94 208 VAL A C 1
ATOM 1612 O O . VAL A 1 208 ? 18.540 -12.670 -31.930 1.00 77.94 208 VAL A O 1
ATOM 1615 N N . SER A 1 209 ? 17.007 -11.011 -31.948 1.00 80.12 209 SER A N 1
ATOM 1616 C CA . SER A 1 209 ? 16.410 -11.353 -33.241 1.00 80.12 209 SER A CA 1
ATOM 1617 C C . SER A 1 209 ? 17.392 -11.149 -34.397 1.00 80.12 209 SER A C 1
ATOM 1619 O O . SER A 1 209 ? 17.525 -12.041 -35.227 1.00 80.12 209 SER A O 1
ATOM 1621 N N . ASP A 1 210 ? 18.129 -10.036 -34.417 1.00 80.75 210 ASP A N 1
ATOM 1622 C CA . ASP A 1 210 ? 19.111 -9.713 -35.468 1.00 80.75 210 ASP A CA 1
ATOM 1623 C C . ASP A 1 210 ? 20.371 -10.607 -35.422 1.00 80.75 210 ASP A C 1
ATOM 1625 O O . ASP A 1 210 ? 21.173 -10.627 -36.357 1.00 80.75 210 ASP A O 1
ATOM 1629 N N . MET A 1 211 ? 20.576 -11.343 -34.323 1.00 71.19 211 MET A N 1
ATOM 1630 C CA . MET A 1 211 ? 21.675 -12.303 -34.133 1.00 71.19 211 MET A CA 1
ATOM 1631 C C . MET A 1 211 ? 21.341 -13.746 -34.569 1.00 71.19 211 MET A C 1
ATOM 1633 O O . MET A 1 211 ? 22.183 -14.640 -34.374 1.00 71.19 211 MET A O 1
ATOM 1637 N N . ASN A 1 212 ? 20.132 -13.989 -35.085 1.00 56.28 212 ASN A N 1
ATOM 1638 C CA . ASN A 1 212 ? 19.672 -15.267 -35.645 1.00 56.28 212 ASN A CA 1
ATOM 1639 C C . ASN A 1 212 ? 19.551 -15.191 -37.169 1.00 56.28 212 ASN A C 1
ATOM 1641 O O . ASN A 1 212 ? 19.743 -16.259 -37.790 1.00 56.28 212 ASN A O 1
#

Radius of gyration: 20.74 Å; chains: 1; bounding box: 71×36×56 Å